Protein AF-A0A2V8FF09-F1 (afdb_monomer)

Mean predicted aligned error: 8.93 Å

Secondary structure (DSSP, 8-state):
-B-TTHHHHHT--EEEE----TT--TTS--EEEEEHHHHHHHSTTS--TT-EE--SS-TTSPPEEEEEEEPP---S-TTSPPPP-EE-BGGGHHHHHS------------SS-HHHHHHHHHHHHHHH-TTS-------HHHHHHHHTHHHHHHHHHHHHHHHHHHHHHHHHHHHHHHHHHHTT-

Sequence (185 aa):
MATDGYIEAMGERIVRGRAFAPGDHLTGPLVALVNEEFVRRYWPHRDPIGGRIRIGGDPSRPWVTVVGVVGNVRHNGVDTIVKEKFYVPHAQWQRATGNTPRSMTLVIRTAGGPGKLAGSVRDRLRRIEPTIPAADVRTMDDVVAAALSGPRFTGALLGVFALLALVLSAVGLYGVLVYTVSRRT

Structure (mmCIF, N/CA/C/O backbone):
data_AF-A0A2V8FF09-F1
#
_entry.id   AF-A0A2V8FF09-F1
#
loop_
_atom_site.group_PDB
_atom_site.id
_atom_site.type_symbol
_atom_site.label_atom_id
_atom_site.label_alt_id
_atom_site.label_comp_id
_atom_site.label_asym_id
_atom_site.label_entity_id
_atom_site.label_seq_id
_atom_site.pdbx_PDB_ins_code
_atom_site.Cartn_x
_atom_site.Cartn_y
_atom_site.Cartn_z
_atom_site.occupancy
_atom_site.B_iso_or_equiv
_atom_site.auth_seq_id
_atom_site.auth_comp_id
_atom_site.auth_asym_id
_atom_site.auth_atom_id
_atom_site.pdbx_PDB_model_num
ATOM 1 N N . MET A 1 1 ? 8.327 -0.361 -3.660 1.00 83.56 1 MET A N 1
ATOM 2 C CA . MET A 1 1 ? 8.816 -1.622 -4.266 1.00 83.56 1 MET A CA 1
ATOM 3 C C . MET A 1 1 ? 7.954 -2.778 -3.800 1.00 83.56 1 MET A C 1
ATOM 5 O O . MET A 1 1 ? 7.379 -2.665 -2.726 1.00 83.56 1 MET A O 1
ATOM 9 N N . ALA A 1 2 ? 7.865 -3.849 -4.581 1.00 86.19 2 ALA A N 1
ATOM 10 C CA . ALA A 1 2 ? 7.096 -5.044 -4.241 1.00 86.19 2 ALA A CA 1
ATOM 11 C C . ALA A 1 2 ? 7.699 -6.283 -4.924 1.00 86.19 2 ALA A C 1
ATOM 13 O O . ALA A 1 2 ? 8.389 -6.158 -5.935 1.00 86.19 2 ALA A O 1
ATOM 14 N N . THR A 1 3 ? 7.479 -7.464 -4.354 1.00 85.94 3 THR A N 1
ATOM 15 C CA . THR A 1 3 ? 7.806 -8.752 -4.984 1.00 85.94 3 THR A CA 1
ATOM 16 C C . THR A 1 3 ? 6.602 -9.298 -5.743 1.00 85.94 3 THR A C 1
ATOM 18 O O . THR A 1 3 ? 5.479 -8.808 -5.580 1.00 85.94 3 THR A O 1
ATOM 21 N N . ASP A 1 4 ? 6.835 -10.340 -6.539 1.00 83.19 4 ASP A N 1
ATOM 22 C CA . ASP A 1 4 ? 5.752 -11.206 -7.000 1.00 83.19 4 ASP A CA 1
ATOM 23 C C . ASP A 1 4 ? 4.960 -11.729 -5.779 1.00 83.19 4 ASP A C 1
ATOM 25 O O . ASP A 1 4 ? 5.534 -11.968 -4.711 1.00 83.19 4 ASP A O 1
ATOM 29 N N . GLY A 1 5 ? 3.634 -11.764 -5.885 1.00 85.38 5 GLY A N 1
ATOM 30 C CA . GLY A 1 5 ? 2.718 -12.107 -4.791 1.00 85.38 5 GLY A CA 1
ATOM 31 C C . GLY A 1 5 ? 2.414 -11.002 -3.765 1.00 85.38 5 GLY A C 1
ATOM 32 O O . GLY A 1 5 ? 1.487 -11.164 -2.977 1.00 85.38 5 GLY A O 1
ATOM 33 N N . TYR A 1 6 ? 3.102 -9.850 -3.762 1.00 88.44 6 TYR A N 1
ATOM 34 C CA . TYR A 1 6 ? 2.811 -8.778 -2.787 1.00 88.44 6 TYR A CA 1
ATOM 35 C C . TYR A 1 6 ? 1.377 -8.235 -2.912 1.00 88.44 6 TYR A C 1
ATOM 37 O O . TYR A 1 6 ? 0.697 -8.036 -1.908 1.00 88.44 6 TYR A O 1
ATOM 45 N N . ILE A 1 7 ? 0.919 -8.011 -4.148 1.00 90.88 7 ILE A N 1
ATOM 46 C CA . ILE A 1 7 ? -0.424 -7.488 -4.450 1.00 90.88 7 ILE A CA 1
ATOM 47 C C . ILE A 1 7 ? -1.491 -8.437 -3.887 1.00 90.88 7 ILE A C 1
ATOM 49 O O . ILE A 1 7 ? -2.389 -8.008 -3.165 1.00 90.88 7 ILE A O 1
ATOM 53 N N . GLU A 1 8 ? -1.325 -9.740 -4.111 1.00 88.31 8 GLU A N 1
ATOM 54 C CA . GLU A 1 8 ? -2.203 -10.779 -3.572 1.00 88.31 8 GLU A CA 1
ATOM 55 C C . GLU A 1 8 ? -2.110 -10.877 -2.042 1.00 88.31 8 GLU A C 1
ATOM 57 O O . GLU A 1 8 ? -3.129 -10.930 -1.350 1.00 88.31 8 GLU A O 1
ATOM 62 N N . ALA A 1 9 ? -0.902 -10.822 -1.475 1.00 88.88 9 ALA A N 1
ATOM 63 C CA . ALA A 1 9 ? -0.696 -10.846 -0.030 1.00 88.88 9 ALA A CA 1
ATOM 64 C C . ALA A 1 9 ? -1.383 -9.657 0.662 1.00 88.88 9 ALA A C 1
ATOM 66 O O . ALA A 1 9 ? -2.003 -9.831 1.710 1.00 88.88 9 ALA A O 1
ATOM 67 N N . MET A 1 10 ? -1.386 -8.477 0.040 1.00 88.88 10 MET A N 1
ATOM 68 C CA . MET A 1 10 ? -2.128 -7.298 0.504 1.00 88.88 10 MET A CA 1
ATOM 69 C C . MET A 1 10 ? -3.637 -7.370 0.228 1.00 88.88 10 MET A C 1
ATOM 71 O O . MET A 1 10 ? -4.405 -6.640 0.849 1.00 88.88 10 MET A O 1
ATOM 75 N N . GLY A 1 11 ? -4.086 -8.290 -0.630 1.00 88.06 11 GLY A N 1
ATOM 76 C CA . GLY A 1 11 ? -5.497 -8.434 -1.009 1.00 88.06 11 GLY A CA 1
ATOM 77 C C . GLY A 1 11 ? -5.936 -7.374 -2.012 1.00 88.06 11 GLY A C 1
ATOM 78 O O . GLY A 1 11 ? -7.125 -7.107 -2.168 1.00 88.06 11 GLY A O 1
ATOM 79 N N . GLU A 1 12 ? -4.964 -6.748 -2.669 1.00 90.88 12 GLU A N 1
ATOM 80 C CA . GLU A 1 12 ? -5.190 -5.855 -3.789 1.00 90.88 12 GLU A CA 1
ATOM 81 C C . GLU A 1 12 ? -5.531 -6.685 -5.032 1.00 90.88 12 GLU A C 1
ATOM 83 O O . GLU A 1 12 ? -5.124 -7.840 -5.172 1.00 90.88 12 GLU A O 1
ATOM 88 N N . ARG A 1 13 ? -6.278 -6.090 -5.964 1.00 92.56 13 ARG A N 1
ATOM 89 C CA . ARG A 1 13 ? -6.630 -6.729 -7.238 1.00 92.56 13 ARG A CA 1
ATOM 90 C C . ARG A 1 13 ? -5.928 -6.048 -8.400 1.00 92.56 13 ARG A C 1
ATOM 92 O O . ARG A 1 13 ? -5.798 -4.823 -8.412 1.00 92.56 13 ARG A O 1
ATOM 99 N N . ILE A 1 14 ? -5.556 -6.830 -9.407 1.00 94.50 14 ILE A N 1
ATOM 100 C CA . ILE A 1 14 ? -5.201 -6.298 -10.723 1.00 94.50 14 ILE A CA 1
ATOM 101 C C . ILE A 1 14 ? -6.502 -5.929 -11.439 1.00 94.50 14 ILE A C 1
ATOM 103 O O . ILE A 1 14 ? -7.390 -6.760 -11.598 1.00 94.50 14 ILE A O 1
ATOM 107 N N . VAL A 1 15 ? -6.623 -4.667 -11.833 1.00 95.00 15 VAL A N 1
ATOM 108 C CA . VAL A 1 15 ? -7.779 -4.122 -12.557 1.00 95.00 15 VAL A CA 1
ATOM 109 C C . VAL A 1 15 ? -7.582 -4.256 -14.065 1.00 95.00 15 VAL A C 1
ATOM 111 O O . VAL A 1 15 ? -8.531 -4.531 -14.793 1.00 95.00 15 VAL A O 1
ATOM 114 N N . ARG A 1 16 ? -6.348 -4.066 -14.547 1.00 94.62 16 ARG A N 1
ATOM 115 C CA . ARG A 1 16 ? -5.998 -4.151 -15.973 1.00 94.62 16 ARG A CA 1
ATOM 116 C C . ARG A 1 16 ? -4.551 -4.605 -16.142 1.00 94.62 16 ARG A C 1
ATOM 118 O O . ARG A 1 16 ? -3.714 -4.304 -15.295 1.00 94.62 16 ARG A O 1
ATOM 125 N N . GLY A 1 17 ? -4.242 -5.261 -17.258 1.00 95.31 17 GLY A N 1
ATOM 126 C CA . GLY A 1 17 ? -2.894 -5.752 -17.554 1.00 95.31 17 GLY A CA 1
ATOM 127 C C . GLY A 1 17 ? -2.541 -6.984 -16.723 1.00 95.31 17 GLY A C 1
ATOM 128 O O . GLY A 1 17 ? -3.384 -7.856 -16.526 1.00 95.31 17 GLY A O 1
ATOM 129 N N . ARG A 1 18 ? -1.296 -7.065 -16.247 1.00 94.38 18 ARG A N 1
ATOM 130 C CA . ARG A 1 18 ? -0.779 -8.218 -15.493 1.00 94.38 18 ARG A CA 1
ATOM 131 C C . ARG A 1 18 ? -0.111 -7.809 -14.182 1.00 94.38 18 ARG A C 1
ATOM 133 O O . ARG A 1 18 ? 0.334 -6.673 -14.042 1.00 94.38 18 ARG A O 1
ATOM 140 N N . ALA A 1 19 ? -0.001 -8.756 -13.252 1.00 92.94 19 ALA A N 1
ATOM 141 C CA . ALA A 1 19 ? 0.886 -8.637 -12.096 1.00 92.94 19 ALA A CA 1
ATOM 142 C C . ALA A 1 19 ? 2.366 -8.754 -12.514 1.00 92.94 19 ALA A C 1
ATOM 144 O O . ALA A 1 19 ? 2.686 -8.990 -13.688 1.00 92.94 19 ALA A O 1
ATOM 145 N N . PHE A 1 20 ? 3.271 -8.595 -11.545 1.00 92.06 20 PHE A N 1
ATOM 146 C CA . PHE A 1 20 ? 4.669 -8.968 -11.750 1.00 92.06 20 PHE A CA 1
ATOM 147 C C . PHE A 1 20 ? 4.768 -10.459 -12.056 1.00 92.06 20 PHE A C 1
ATOM 149 O O . PHE A 1 20 ? 4.018 -11.256 -11.507 1.00 92.06 20 PHE A O 1
ATOM 156 N N . ALA A 1 21 ? 5.668 -10.805 -12.964 1.00 86.94 21 ALA A N 1
ATOM 157 C CA . ALA A 1 21 ? 5.940 -12.174 -13.358 1.00 86.94 21 ALA A CA 1
ATOM 158 C C . ALA A 1 21 ? 7.368 -12.558 -12.944 1.00 86.94 21 ALA A C 1
ATOM 160 O O . ALA A 1 21 ? 8.222 -11.674 -12.818 1.00 86.94 21 ALA A O 1
ATOM 161 N N . PRO A 1 22 ? 7.690 -13.860 -12.842 1.00 80.69 22 PRO A N 1
ATOM 162 C CA . PRO A 1 22 ? 9.047 -14.323 -12.536 1.00 80.69 22 PRO A CA 1
ATOM 163 C C . PRO A 1 22 ? 10.134 -13.777 -13.481 1.00 80.69 22 PRO A C 1
ATOM 165 O O . PRO A 1 22 ? 11.292 -13.647 -13.091 1.00 80.69 22 PRO A O 1
ATOM 168 N N . GLY A 1 23 ? 9.763 -13.427 -14.718 1.00 81.50 23 GLY A N 1
ATOM 169 C CA . GLY A 1 23 ? 10.654 -12.812 -15.707 1.00 81.50 23 GLY A CA 1
ATOM 170 C C . GLY A 1 23 ? 10.948 -11.322 -15.488 1.00 81.50 23 GLY A C 1
ATOM 171 O O . GLY A 1 23 ? 11.845 -10.791 -16.135 1.00 81.50 23 GLY A O 1
ATOM 172 N N . ASP A 1 24 ? 10.260 -10.630 -14.572 1.00 86.56 24 ASP A N 1
ATOM 173 C CA . ASP A 1 24 ? 10.510 -9.215 -14.242 1.00 86.56 24 ASP A CA 1
ATOM 174 C C . ASP A 1 24 ? 11.708 -9.074 -13.273 1.00 86.56 24 ASP A C 1
ATOM 176 O O . ASP A 1 24 ? 11.649 -8.476 -12.195 1.00 86.56 24 ASP A O 1
ATOM 180 N N . HIS A 1 25 ? 12.819 -9.691 -13.666 1.00 85.81 25 HIS A N 1
ATOM 181 C CA . HIS A 1 25 ? 14.068 -9.800 -12.921 1.00 85.81 25 HIS A CA 1
ATOM 182 C C . HIS A 1 25 ? 14.987 -8.579 -13.090 1.00 85.81 25 HIS A C 1
ATOM 184 O O . HIS A 1 25 ? 14.743 -7.692 -13.911 1.00 85.81 25 HIS A O 1
ATOM 190 N N . LEU A 1 26 ? 16.077 -8.539 -12.314 1.00 85.00 26 LEU A N 1
ATOM 191 C CA . LEU A 1 26 ? 17.024 -7.418 -12.265 1.00 85.00 26 LEU A CA 1
ATOM 192 C C . LEU A 1 26 ? 17.527 -6.982 -13.647 1.00 85.00 26 LEU A C 1
ATOM 194 O O . LEU A 1 26 ? 17.680 -5.784 -13.855 1.00 85.00 26 LEU A O 1
ATOM 198 N N . THR A 1 27 ? 17.806 -7.914 -14.563 1.00 86.00 27 THR A N 1
ATOM 199 C CA . THR A 1 27 ? 18.392 -7.650 -15.891 1.00 86.00 27 THR A CA 1
ATOM 200 C C . THR A 1 27 ? 17.359 -7.369 -16.981 1.00 86.00 27 THR A C 1
ATOM 202 O O . THR A 1 27 ? 17.729 -6.837 -18.026 1.00 86.00 27 THR A O 1
ATOM 205 N N . GLY A 1 28 ? 16.084 -7.666 -16.736 1.00 87.75 28 GLY A N 1
ATOM 206 C CA . GLY A 1 28 ? 15.019 -7.544 -17.727 1.00 87.75 28 GLY A CA 1
ATOM 207 C C . GLY A 1 28 ? 14.555 -6.106 -17.981 1.00 87.75 28 GLY A C 1
ATOM 208 O O . GLY A 1 28 ? 15.107 -5.147 -17.422 1.00 87.75 28 GLY A O 1
ATOM 209 N N . PRO A 1 29 ? 13.520 -5.944 -18.826 1.00 90.62 29 PRO A N 1
ATOM 210 C CA . PRO A 1 29 ? 12.861 -4.662 -19.035 1.00 90.62 29 PRO A CA 1
ATOM 211 C C . PRO A 1 29 ? 12.346 -4.086 -17.713 1.00 90.62 29 PRO A C 1
ATOM 213 O O . PRO A 1 29 ? 11.804 -4.809 -16.876 1.00 90.62 29 PRO A O 1
ATOM 216 N N . LEU A 1 30 ? 12.499 -2.773 -17.531 1.00 94.69 30 LEU A N 1
ATOM 217 C CA . LEU A 1 30 ? 11.981 -2.097 -16.346 1.00 94.69 30 LEU A CA 1
ATOM 218 C C . LEU A 1 30 ? 10.465 -1.987 -16.434 1.00 94.69 30 LEU A C 1
ATOM 220 O O . LEU A 1 30 ? 9.935 -1.407 -17.389 1.00 94.69 30 LEU A O 1
ATOM 224 N N . VAL A 1 31 ? 9.786 -2.499 -15.412 1.00 96.00 31 VAL A N 1
ATOM 225 C CA . VAL A 1 31 ? 8.325 -2.525 -15.356 1.00 96.00 31 VAL A CA 1
ATOM 226 C C . VAL A 1 31 ? 7.780 -1.921 -14.066 1.00 96.00 31 VAL A C 1
ATOM 228 O O . VAL A 1 31 ? 8.437 -1.916 -13.024 1.00 96.00 31 VAL A O 1
ATOM 231 N N . ALA A 1 32 ? 6.554 -1.412 -14.140 1.00 96.38 32 ALA A N 1
ATOM 232 C CA . ALA A 1 32 ? 5.813 -0.901 -13.001 1.00 96.38 32 ALA A CA 1
ATOM 233 C C . ALA A 1 32 ? 4.334 -1.294 -13.057 1.00 96.38 32 ALA A C 1
ATOM 235 O O . ALA A 1 32 ? 3.743 -1.441 -14.130 1.00 96.38 32 ALA A O 1
ATOM 236 N N . LEU A 1 33 ? 3.734 -1.395 -11.874 1.00 96.44 33 LEU A N 1
ATOM 237 C CA . LEU A 1 33 ? 2.286 -1.350 -11.687 1.00 96.44 33 LEU A CA 1
ATOM 238 C C . LEU A 1 33 ? 1.915 0.028 -11.156 1.00 96.44 33 LEU A C 1
ATOM 240 O O . LEU A 1 33 ? 2.662 0.600 -10.366 1.00 96.44 33 LEU A O 1
ATOM 244 N N . VAL A 1 34 ? 0.763 0.552 -11.545 1.00 96.31 34 VAL A N 1
ATOM 245 C CA . VAL A 1 34 ? 0.241 1.836 -11.045 1.00 96.31 34 VAL A CA 1
ATOM 246 C C . VAL A 1 34 ? -1.173 1.652 -10.515 1.00 96.31 34 VAL A C 1
ATOM 248 O O . VAL A 1 34 ? -1.843 0.710 -10.919 1.00 96.31 34 VAL A O 1
ATOM 251 N N . ASN A 1 35 ? -1.654 2.501 -9.610 1.00 95.62 35 ASN A N 1
ATOM 252 C CA . ASN A 1 35 ? -3.052 2.409 -9.176 1.00 95.62 35 ASN A CA 1
ATOM 253 C C . ASN A 1 35 ? -4.015 3.165 -10.105 1.00 95.62 35 ASN A C 1
ATOM 255 O O . ASN A 1 35 ? -3.601 4.009 -10.900 1.00 95.62 35 ASN A O 1
ATOM 259 N N . GLU A 1 36 ? -5.313 2.886 -9.980 1.00 94.94 36 GLU A N 1
ATOM 260 C CA . GLU A 1 36 ? -6.373 3.554 -10.754 1.00 94.94 36 GLU A CA 1
ATOM 261 C C . GLU A 1 36 ? -6.298 5.087 -10.650 1.00 94.94 36 GLU A C 1
ATOM 263 O O . GLU A 1 36 ? -6.467 5.780 -11.651 1.00 94.94 36 GLU A O 1
ATOM 268 N N . GLU A 1 37 ? -5.981 5.627 -9.467 1.00 95.06 37 GLU A N 1
ATOM 269 C CA . GLU A 1 37 ? -5.836 7.075 -9.272 1.00 95.06 37 GLU A CA 1
ATOM 270 C C . GLU A 1 37 ? -4.675 7.674 -10.081 1.00 95.06 37 GLU A C 1
ATOM 272 O O . GLU A 1 37 ? -4.816 8.740 -10.682 1.00 95.06 37 GLU A O 1
ATOM 277 N N . PHE A 1 38 ? -3.546 6.966 -10.172 1.00 95.44 38 PHE A N 1
ATOM 278 C CA . PHE A 1 38 ? -2.425 7.375 -11.017 1.00 95.44 38 PHE A CA 1
ATOM 279 C C . PHE A 1 38 ? -2.853 7.462 -12.487 1.00 95.44 38 PHE A C 1
ATOM 281 O O . PHE A 1 38 ? -2.547 8.436 -13.176 1.00 95.44 38 PHE A O 1
ATOM 288 N N . VAL A 1 39 ? -3.595 6.461 -12.969 1.00 96.19 39 VAL A N 1
ATOM 289 C CA . VAL A 1 39 ? -4.104 6.433 -14.348 1.00 96.19 39 VAL A CA 1
ATOM 290 C C . VAL A 1 39 ? -5.079 7.580 -14.583 1.00 96.19 39 VAL A C 1
ATOM 292 O O . VAL A 1 39 ? -4.940 8.302 -15.567 1.00 96.19 39 VAL A O 1
ATOM 295 N N . ARG A 1 40 ? -6.018 7.803 -13.657 1.00 94.62 40 ARG A N 1
ATOM 296 C CA . ARG A 1 40 ? -6.997 8.895 -13.731 1.00 94.62 40 ARG A CA 1
ATOM 297 C C . ARG A 1 40 ? -6.320 10.256 -13.889 1.00 94.62 40 ARG A C 1
ATOM 299 O O . ARG A 1 40 ? -6.796 11.087 -14.658 1.00 94.62 40 ARG A O 1
ATOM 306 N N . ARG A 1 41 ? -5.217 10.479 -13.171 1.00 94.62 41 ARG A N 1
ATOM 307 C CA . ARG A 1 41 ? -4.492 11.752 -13.179 1.00 94.62 41 ARG A CA 1
ATOM 308 C C . ARG A 1 41 ? -3.590 11.939 -14.398 1.00 94.62 41 ARG A C 1
ATOM 310 O O . ARG A 1 41 ? -3.550 13.038 -14.944 1.00 94.62 41 ARG A O 1
ATOM 317 N N . TYR A 1 42 ? -2.847 10.909 -14.798 1.00 94.38 42 TYR A N 1
ATOM 318 C CA . TYR A 1 42 ? -1.769 11.046 -15.789 1.00 94.38 42 TYR A CA 1
ATOM 319 C C . TYR A 1 42 ? -2.098 10.469 -17.174 1.00 94.38 42 TYR A C 1
ATOM 321 O O . TYR A 1 42 ? -1.483 10.870 -18.159 1.00 94.38 42 TYR A O 1
ATOM 329 N N . TRP A 1 43 ? -3.078 9.569 -17.273 1.00 95.19 43 TRP A N 1
ATOM 330 C CA . TRP A 1 43 ? -3.555 8.961 -18.521 1.00 95.19 43 TRP A CA 1
ATOM 331 C C . TRP A 1 43 ? -5.088 9.072 -18.658 1.00 95.19 43 TRP A C 1
ATOM 333 O O . TRP A 1 43 ? -5.768 8.063 -18.867 1.00 95.19 43 TRP A O 1
ATOM 343 N N . PRO A 1 44 ? -5.679 10.281 -18.565 1.00 92.69 44 PRO A N 1
ATOM 344 C CA . PRO A 1 44 ? -7.120 10.423 -18.731 1.00 92.69 44 PRO A CA 1
ATOM 345 C C . PRO A 1 44 ? -7.531 9.939 -20.129 1.00 92.69 44 PRO A C 1
ATOM 347 O O . PRO A 1 44 ? -6.978 10.370 -21.142 1.00 92.69 44 PRO A O 1
ATOM 350 N N . HIS A 1 45 ? -8.500 9.023 -20.174 1.00 89.94 45 HIS A N 1
ATOM 351 C CA . HIS A 1 45 ? -9.082 8.472 -21.406 1.00 89.94 45 HIS A CA 1
ATOM 352 C C . HIS A 1 45 ? -8.093 7.762 -22.350 1.00 89.94 45 HIS A C 1
ATOM 354 O O . HIS A 1 45 ? -8.358 7.642 -23.545 1.00 89.94 45 HIS A O 1
ATOM 360 N N . ARG A 1 46 ? -6.954 7.278 -21.841 1.00 92.62 46 ARG A N 1
ATOM 361 C CA . ARG A 1 4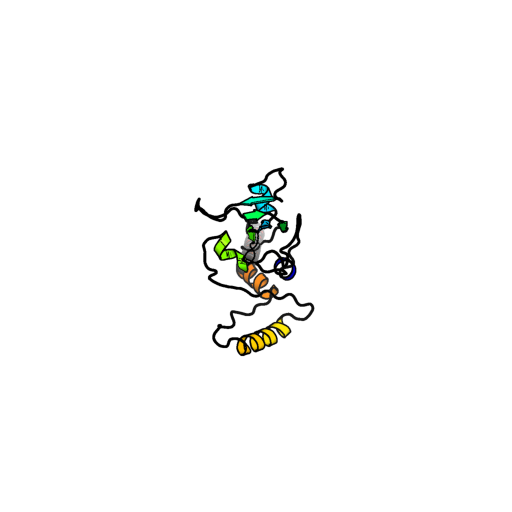6 ? -5.965 6.519 -22.622 1.00 92.62 46 ARG A CA 1
ATOM 362 C C . ARG A 1 46 ? -5.616 5.215 -21.924 1.00 92.62 46 ARG A C 1
ATOM 364 O O . ARG A 1 46 ? -5.682 5.133 -20.702 1.00 92.62 46 ARG A O 1
ATOM 371 N N . ASP A 1 47 ? -5.226 4.204 -22.698 1.00 93.62 47 ASP A N 1
ATOM 372 C CA . ASP A 1 47 ? -4.724 2.958 -22.119 1.00 93.62 47 ASP A CA 1
ATOM 373 C C . ASP A 1 47 ? -3.341 3.206 -21.492 1.00 93.62 47 ASP A C 1
ATOM 375 O O . ASP A 1 47 ? -2.423 3.626 -22.205 1.00 93.62 47 ASP A O 1
ATOM 379 N N . PRO A 1 48 ? -3.170 3.002 -20.172 1.00 95.00 48 PRO A N 1
ATOM 380 C CA . PRO A 1 48 ? -1.869 3.151 -19.535 1.00 95.00 48 PRO A CA 1
ATOM 381 C C . PRO A 1 48 ? -0.935 1.971 -19.832 1.00 95.00 48 PRO A C 1
ATOM 383 O O . PRO A 1 48 ? 0.273 2.104 -19.645 1.00 95.00 48 PRO A O 1
ATOM 386 N N . ILE A 1 49 ? -1.459 0.814 -20.260 1.00 97.19 49 ILE A N 1
ATOM 387 C CA . ILE A 1 49 ? -0.653 -0.390 -20.483 1.00 97.19 49 ILE A CA 1
ATOM 388 C C . ILE A 1 49 ? 0.289 -0.180 -21.673 1.00 97.19 49 ILE A C 1
ATOM 390 O O . ILE A 1 49 ? -0.114 0.286 -22.734 1.00 97.19 49 ILE A O 1
ATOM 394 N N . GLY A 1 50 ? 1.573 -0.493 -21.483 1.00 96.06 50 GLY A N 1
ATOM 395 C CA . GLY A 1 50 ? 2.637 -0.189 -22.447 1.00 96.06 50 GLY A CA 1
ATOM 396 C C . GLY A 1 50 ? 3.096 1.275 -22.423 1.00 96.06 50 GLY A C 1
ATOM 397 O O . GLY A 1 50 ? 4.132 1.608 -23.003 1.00 96.06 50 GLY A O 1
ATOM 398 N N . GLY A 1 51 ? 2.381 2.147 -21.706 1.00 95.81 51 GLY A N 1
ATOM 399 C CA . GLY A 1 51 ? 2.830 3.495 -21.386 1.00 95.81 51 GLY A CA 1
ATOM 400 C C . GLY A 1 51 ? 4.121 3.471 -20.571 1.00 95.81 51 GLY A C 1
ATOM 401 O O . GLY A 1 51 ? 4.459 2.479 -19.925 1.00 95.81 51 GLY A O 1
ATOM 402 N N . ARG A 1 52 ? 4.875 4.571 -20.600 1.00 95.38 52 ARG A N 1
ATOM 403 C CA . ARG A 1 52 ? 6.160 4.672 -19.901 1.00 95.38 52 ARG A CA 1
ATOM 404 C C . ARG A 1 52 ? 6.160 5.846 -18.940 1.00 95.38 52 ARG A C 1
ATOM 406 O O . ARG A 1 52 ? 5.714 6.934 -19.287 1.00 95.38 52 ARG A O 1
ATOM 413 N N . ILE A 1 53 ? 6.711 5.623 -17.755 1.00 94.50 53 ILE A N 1
ATOM 414 C CA . ILE A 1 53 ? 6.924 6.639 -16.724 1.00 94.50 53 ILE A CA 1
ATOM 415 C C . ILE A 1 53 ? 8.413 6.753 -16.408 1.00 94.50 53 ILE A C 1
ATOM 417 O O . ILE A 1 53 ? 9.174 5.800 -16.577 1.00 94.50 53 ILE A O 1
ATOM 421 N N . ARG A 1 54 ? 8.831 7.917 -15.914 1.00 93.62 54 ARG A N 1
ATOM 422 C CA . ARG A 1 54 ? 10.130 8.098 -15.259 1.00 93.62 54 ARG A CA 1
ATOM 423 C C . ARG A 1 54 ? 9.881 8.409 -13.796 1.00 93.62 54 ARG A C 1
ATOM 425 O O . ARG A 1 54 ? 9.034 9.236 -13.468 1.00 93.62 54 ARG A O 1
ATOM 432 N N . ILE A 1 55 ? 10.570 7.690 -12.918 1.00 90.69 55 ILE A N 1
ATOM 433 C CA . ILE A 1 55 ? 10.317 7.772 -11.483 1.00 90.69 55 ILE A CA 1
ATOM 434 C C . ILE A 1 55 ? 11.250 8.815 -10.873 1.00 90.69 55 ILE A C 1
ATOM 436 O O . ILE A 1 55 ? 12.465 8.646 -10.877 1.00 90.69 55 ILE A O 1
ATOM 440 N N . GLY A 1 56 ? 10.664 9.874 -10.312 1.00 86.19 56 GLY A N 1
ATOM 441 C CA . GLY A 1 56 ? 11.341 11.032 -9.717 1.00 86.19 56 GLY A CA 1
ATOM 442 C C . GLY A 1 56 ? 11.890 12.038 -10.737 1.00 86.19 56 GLY A C 1
ATOM 443 O O . GLY A 1 56 ? 11.546 11.982 -11.911 1.00 86.19 56 GLY A O 1
ATOM 444 N N . GLY A 1 57 ? 12.679 13.009 -10.268 1.00 81.94 57 GLY A N 1
ATOM 445 C CA . GLY A 1 57 ? 12.931 14.249 -11.020 1.00 81.94 57 GLY A CA 1
ATOM 446 C C . GLY A 1 57 ? 14.096 14.239 -12.013 1.00 81.94 57 GLY A C 1
ATOM 447 O O . GLY A 1 57 ? 14.161 15.121 -12.858 1.00 81.94 57 GLY A O 1
ATOM 448 N N . ASP A 1 58 ? 15.008 13.270 -11.935 1.00 86.44 58 ASP A N 1
ATOM 449 C CA . ASP A 1 58 ? 16.248 13.276 -12.722 1.00 86.44 58 ASP A CA 1
ATOM 450 C C . ASP A 1 58 ? 16.012 12.845 -14.189 1.00 86.44 58 ASP A C 1
ATOM 452 O O . ASP A 1 58 ? 15.615 11.689 -14.407 1.00 86.44 58 ASP A O 1
ATOM 456 N N . PRO A 1 59 ? 16.268 13.731 -15.186 1.00 87.19 59 PRO A N 1
ATOM 457 C CA . PRO A 1 59 ? 16.213 13.479 -16.635 1.00 87.19 59 PRO A CA 1
ATOM 458 C C . PRO A 1 59 ? 16.894 12.197 -17.114 1.00 87.19 59 PRO A C 1
ATOM 460 O O . PRO A 1 59 ? 16.397 11.564 -18.043 1.00 87.19 59 PRO A O 1
ATOM 463 N N . SER A 1 60 ? 17.994 11.806 -16.473 1.00 88.06 60 SER A N 1
ATOM 464 C CA . SER A 1 60 ? 18.818 10.660 -16.865 1.00 88.06 60 SER A CA 1
ATOM 465 C C . SER A 1 60 ? 18.208 9.304 -16.496 1.00 88.06 60 SER A C 1
ATOM 467 O O . SER A 1 60 ? 18.673 8.264 -16.964 1.00 88.06 60 SER A O 1
ATOM 469 N N . ARG A 1 61 ? 17.148 9.288 -15.674 1.00 89.88 61 ARG A N 1
ATOM 470 C CA . ARG A 1 61 ? 16.523 8.037 -15.232 1.00 89.88 61 ARG A CA 1
ATOM 471 C C . ARG A 1 61 ? 15.885 7.276 -16.388 1.00 89.88 61 ARG A C 1
ATOM 473 O O . ARG A 1 61 ? 15.210 7.892 -17.219 1.00 89.88 61 ARG A O 1
ATOM 480 N N . PRO A 1 62 ? 16.022 5.940 -16.408 1.00 93.19 62 PRO A N 1
ATOM 481 C CA . PRO A 1 62 ? 15.471 5.130 -17.477 1.00 93.19 62 PRO A CA 1
ATOM 482 C C . PRO A 1 62 ? 13.941 5.155 -17.454 1.00 93.19 62 P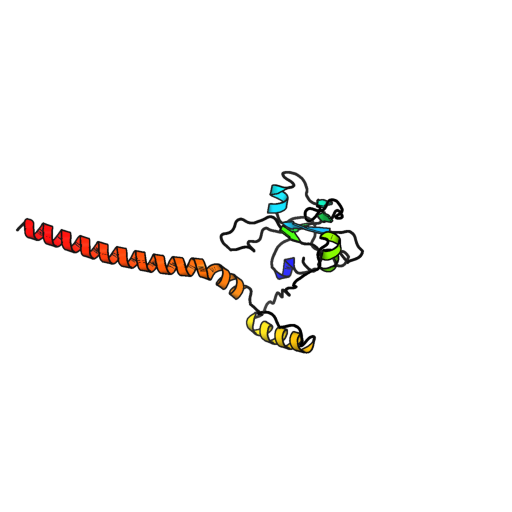RO A C 1
ATOM 484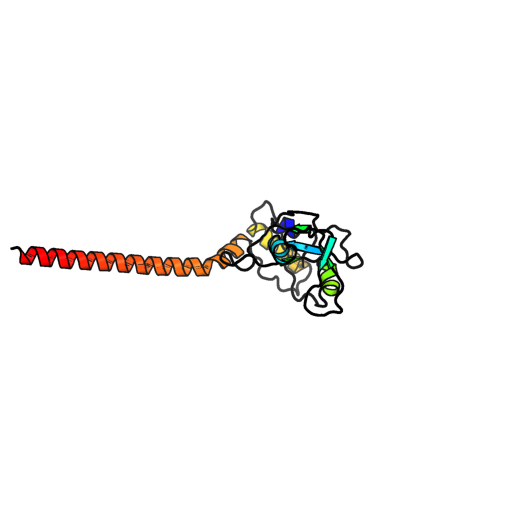 O O . PRO A 1 62 ? 13.303 5.330 -16.413 1.00 93.19 62 PRO A O 1
ATOM 487 N N . TRP A 1 63 ? 13.347 4.947 -18.625 1.00 94.88 63 TRP A N 1
ATOM 488 C CA . TRP A 1 63 ? 11.910 4.745 -18.744 1.00 94.88 63 TRP A CA 1
ATOM 489 C C . TRP A 1 63 ? 11.501 3.393 -18.158 1.00 94.88 63 TRP A C 1
ATOM 491 O O . TRP A 1 63 ? 12.148 2.375 -18.400 1.00 94.88 63 TRP A O 1
ATOM 501 N N . VAL A 1 64 ? 10.391 3.394 -17.427 1.00 95.94 64 VAL A N 1
ATOM 502 C CA . VAL A 1 64 ? 9.783 2.215 -16.810 1.00 95.94 64 VAL A CA 1
ATOM 503 C C . VAL A 1 64 ? 8.420 1.989 -17.449 1.00 95.94 64 VAL A C 1
ATOM 505 O O . VAL A 1 64 ? 7.611 2.913 -17.522 1.00 95.94 64 VAL A O 1
ATOM 508 N N . THR A 1 65 ? 8.167 0.776 -17.929 1.00 96.75 65 THR A N 1
ATOM 509 C CA . THR A 1 65 ? 6.938 0.438 -18.658 1.00 96.75 65 THR A CA 1
ATOM 510 C C . THR A 1 65 ? 5.832 0.042 -17.693 1.00 96.75 65 THR A C 1
ATOM 512 O O . THR A 1 65 ? 6.023 -0.810 -16.830 1.00 96.75 65 THR A O 1
ATOM 515 N N . VAL A 1 66 ? 4.651 0.626 -17.846 1.00 97.38 66 VAL A N 1
ATOM 516 C CA . VAL A 1 66 ? 3.469 0.253 -17.073 1.00 97.38 66 VAL A CA 1
ATOM 517 C C . VAL A 1 66 ? 2.884 -1.031 -17.660 1.00 97.38 66 VAL A C 1
ATOM 519 O O . VAL A 1 66 ? 2.444 -1.054 -18.808 1.00 97.38 66 VAL A O 1
ATOM 522 N N . VAL A 1 67 ? 2.886 -2.111 -16.878 1.00 96.88 67 VAL A N 1
ATOM 523 C CA . VAL A 1 67 ? 2.410 -3.443 -17.314 1.00 96.88 67 VAL A CA 1
ATOM 524 C C . VAL A 1 67 ? 1.089 -3.854 -16.672 1.00 96.88 67 VAL A C 1
ATOM 526 O O . VAL A 1 67 ? 0.458 -4.816 -17.112 1.00 96.88 67 VAL A O 1
ATOM 529 N N . GLY A 1 68 ? 0.642 -3.114 -15.659 1.00 96.12 68 GLY A N 1
ATOM 530 C CA . GLY A 1 68 ? -0.610 -3.391 -14.977 1.00 96.12 68 GLY A CA 1
ATOM 531 C C . GLY A 1 68 ? -1.109 -2.227 -14.134 1.00 96.12 68 GLY A C 1
ATOM 532 O O . GLY A 1 68 ? -0.354 -1.336 -13.736 1.00 96.12 68 GLY A O 1
ATOM 533 N N . VAL A 1 69 ? -2.411 -2.262 -13.872 1.00 96.88 69 VAL A N 1
ATOM 534 C CA . VAL A 1 69 ? -3.121 -1.320 -13.015 1.00 96.88 69 VAL A CA 1
ATOM 535 C C . VAL A 1 69 ? -3.675 -2.083 -11.821 1.00 96.88 69 VAL A C 1
ATOM 537 O O . VAL A 1 69 ? -4.378 -3.075 -12.005 1.00 96.88 69 VAL A O 1
ATOM 540 N N . VAL A 1 70 ? -3.367 -1.631 -10.610 1.00 96.19 70 VAL A N 1
ATOM 541 C CA . VAL A 1 70 ? -3.894 -2.184 -9.356 1.00 96.19 70 VAL A CA 1
ATOM 542 C C . VAL A 1 70 ? -5.054 -1.342 -8.836 1.00 96.19 70 VAL A C 1
ATOM 544 O O . VAL A 1 70 ? -5.137 -0.139 -9.096 1.00 96.19 70 VAL A O 1
ATOM 547 N N . GLY A 1 71 ? -5.949 -1.975 -8.083 1.00 93.38 71 GLY A N 1
ATOM 548 C CA . GLY A 1 71 ? -7.056 -1.289 -7.429 1.00 93.38 71 GLY A CA 1
ATOM 549 C C . GLY A 1 71 ? -6.577 -0.232 -6.434 1.00 93.38 71 GLY A C 1
ATOM 550 O O . GLY A 1 71 ? -5.523 -0.356 -5.809 1.00 93.38 71 GLY A O 1
ATOM 551 N N . ASN A 1 72 ? -7.364 0.824 -6.266 1.00 90.88 72 ASN A N 1
ATOM 552 C CA . ASN A 1 72 ? -7.072 1.864 -5.288 1.00 90.88 72 ASN A CA 1
ATOM 553 C C . ASN A 1 72 ? -7.113 1.345 -3.838 1.00 90.88 72 ASN A C 1
ATOM 555 O O . ASN A 1 72 ? -8.099 0.756 -3.403 1.00 90.88 72 ASN A O 1
ATOM 559 N N . VAL A 1 73 ? -6.069 1.654 -3.057 1.00 85.12 73 VAL A N 1
ATOM 560 C CA . VAL A 1 73 ? -5.986 1.325 -1.623 1.00 85.12 73 VAL A CA 1
ATOM 561 C C . VAL A 1 73 ? -5.592 2.518 -0.751 1.00 85.12 73 VAL A C 1
ATOM 563 O O . VAL A 1 73 ? -4.634 3.252 -1.033 1.00 85.12 73 VAL A O 1
ATOM 566 N N . ARG A 1 74 ? -6.297 2.672 0.376 1.00 81.38 74 ARG A N 1
ATOM 567 C CA . ARG A 1 74 ? -6.062 3.722 1.381 1.00 81.38 74 ARG A CA 1
ATOM 568 C C . ARG A 1 74 ? -4.922 3.339 2.324 1.00 81.38 74 ARG A C 1
ATOM 570 O O . ARG A 1 74 ? -5.136 2.826 3.412 1.00 81.38 74 ARG A O 1
ATOM 577 N N . HIS A 1 75 ? -3.693 3.593 1.891 1.00 72.81 75 HIS A N 1
ATOM 578 C CA . HIS A 1 75 ? -2.487 3.243 2.661 1.00 72.81 75 HIS A CA 1
ATOM 579 C C . HIS A 1 75 ? -1.977 4.372 3.560 1.00 72.81 75 HIS A C 1
ATOM 581 O O . HIS A 1 75 ? -1.257 4.107 4.510 1.00 72.81 75 HIS A O 1
ATOM 587 N N . ASN A 1 76 ? -2.357 5.624 3.283 1.00 69.56 76 ASN A N 1
ATOM 588 C CA . ASN A 1 76 ? -1.902 6.791 4.051 1.00 69.56 76 ASN A CA 1
ATOM 589 C C . ASN A 1 76 ? -2.872 7.189 5.177 1.00 69.56 76 ASN A C 1
ATOM 591 O O . ASN A 1 76 ? -2.695 8.235 5.791 1.00 69.56 76 ASN A O 1
ATOM 595 N N . GLY A 1 77 ? -3.902 6.380 5.431 1.00 67.00 77 GLY A N 1
ATOM 596 C CA . GLY A 1 77 ? -4.933 6.650 6.429 1.00 67.00 77 GLY A CA 1
ATOM 597 C C . GLY A 1 77 ? -6.336 6.455 5.869 1.00 67.00 77 GLY A C 1
ATOM 598 O O . GLY A 1 77 ? -6.589 6.692 4.685 1.00 67.00 77 GLY A O 1
ATOM 599 N N . VAL A 1 78 ? -7.255 6.033 6.738 1.00 67.88 78 VAL A N 1
ATOM 600 C CA . VAL A 1 78 ? -8.635 5.697 6.358 1.00 67.88 78 VAL A CA 1
ATOM 601 C C . VAL A 1 78 ? -9.399 6.921 5.864 1.00 67.88 78 VAL A C 1
ATOM 603 O O . VAL A 1 78 ? -10.220 6.771 4.972 1.00 67.88 78 VAL A O 1
ATOM 606 N N . ASP A 1 79 ? -9.081 8.121 6.350 1.00 69.88 79 ASP A N 1
ATOM 607 C CA . ASP A 1 79 ? -9.742 9.378 5.960 1.00 69.88 79 ASP A CA 1
ATOM 608 C C . ASP A 1 79 ? -8.949 10.198 4.922 1.00 69.88 79 ASP A C 1
ATOM 610 O O . ASP A 1 79 ? -9.263 11.340 4.604 1.00 69.88 79 ASP A O 1
ATOM 614 N N . THR A 1 80 ? -7.875 9.627 4.370 1.00 74.56 80 THR A N 1
ATOM 615 C CA .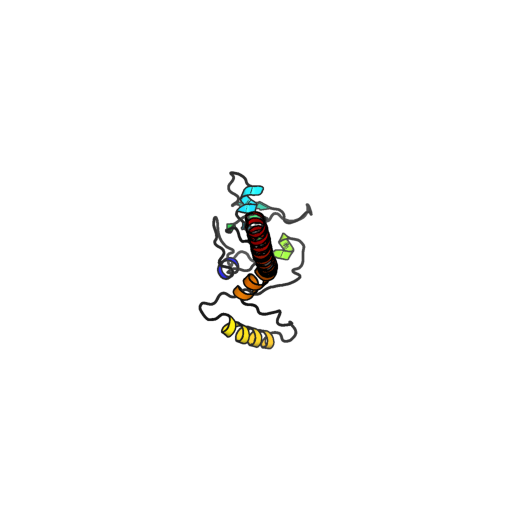 THR A 1 80 ? -7.057 10.337 3.379 1.00 74.56 80 THR A CA 1
ATOM 616 C C . THR A 1 80 ? -7.548 10.089 1.961 1.00 74.56 80 THR A C 1
ATOM 618 O O . THR A 1 80 ? -8.021 9.000 1.621 1.00 74.56 80 THR A O 1
ATOM 621 N N . ILE A 1 81 ? -7.393 11.106 1.110 1.00 81.62 81 ILE A N 1
ATOM 622 C CA . ILE A 1 81 ? -7.592 10.971 -0.334 1.00 81.62 81 ILE A CA 1
ATOM 623 C C . ILE A 1 81 ? -6.653 9.873 -0.838 1.00 81.62 81 ILE A C 1
ATOM 625 O O . ILE A 1 81 ? -5.469 9.830 -0.480 1.00 81.62 81 ILE A O 1
ATOM 629 N N . VAL A 1 82 ? -7.185 8.976 -1.670 1.00 84.88 82 VAL A N 1
ATOM 630 C CA . VAL A 1 82 ? -6.367 7.979 -2.357 1.00 84.88 82 VAL A CA 1
ATOM 631 C C . VAL A 1 82 ? -5.339 8.730 -3.196 1.00 84.88 82 VAL A C 1
ATOM 633 O O . VAL A 1 82 ? -5.708 9.531 -4.044 1.00 84.88 82 VAL A O 1
ATOM 636 N N . LYS A 1 83 ? -4.052 8.502 -2.932 1.00 87.94 83 LYS A N 1
ATOM 637 C CA . LYS A 1 83 ? -2.961 9.115 -3.697 1.00 87.94 83 LYS A CA 1
ATOM 638 C C . LYS A 1 83 ? -2.547 8.235 -4.866 1.00 87.94 83 LYS A C 1
ATOM 640 O O . LYS A 1 83 ? -2.796 7.026 -4.865 1.00 87.94 83 LYS A O 1
ATOM 645 N N . GLU A 1 84 ? -1.862 8.837 -5.827 1.00 91.75 84 GLU A N 1
ATOM 646 C CA . GLU A 1 84 ? -1.230 8.109 -6.916 1.00 91.75 84 GLU A CA 1
ATOM 647 C C . GLU A 1 84 ? -0.097 7.246 -6.361 1.00 91.75 84 GLU A C 1
ATOM 649 O O . GLU A 1 84 ? 0.699 7.673 -5.519 1.00 91.75 84 GLU A O 1
ATOM 654 N N 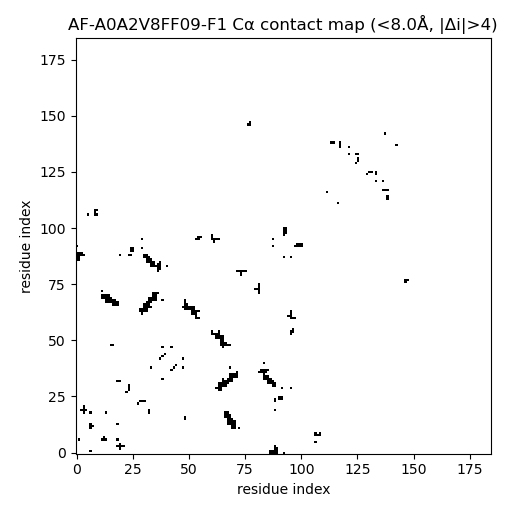. LYS A 1 85 ? -0.020 6.008 -6.834 1.00 91.38 85 LYS A N 1
ATOM 655 C CA . LYS A 1 85 ? 0.992 5.047 -6.422 1.00 91.38 85 LYS A CA 1
ATOM 656 C C . LYS A 1 85 ? 1.520 4.282 -7.607 1.00 91.38 85 LYS A C 1
ATOM 658 O O . LYS A 1 85 ? 0.800 3.989 -8.558 1.00 91.38 85 LYS A O 1
ATOM 663 N N . PHE A 1 86 ? 2.777 3.895 -7.469 1.00 93.12 86 PHE A N 1
ATOM 664 C CA . PHE A 1 86 ? 3.432 2.960 -8.354 1.00 93.12 86 PHE A CA 1
ATOM 665 C C . PHE A 1 86 ? 4.152 1.891 -7.532 1.00 93.12 86 PHE A C 1
ATOM 667 O O . PHE A 1 86 ? 4.647 2.134 -6.428 1.00 93.12 86 PHE A O 1
ATOM 674 N N . TYR A 1 87 ? 4.245 0.706 -8.109 1.00 93.44 87 TYR A N 1
ATOM 675 C CA . TYR A 1 87 ? 4.990 -0.425 -7.596 1.00 93.44 87 TYR A CA 1
ATOM 676 C C . TYR A 1 87 ? 6.007 -0.819 -8.659 1.00 93.44 87 TYR A C 1
ATOM 678 O O . TYR A 1 87 ? 5.702 -0.833 -9.845 1.00 93.44 87 TYR A O 1
ATOM 686 N N . VAL A 1 88 ? 7.216 -1.148 -8.224 1.00 93.50 88 VAL A N 1
ATOM 687 C CA . VAL A 1 88 ? 8.307 -1.642 -9.072 1.00 93.50 88 VAL A CA 1
ATOM 688 C C . VAL A 1 88 ? 8.835 -2.916 -8.420 1.00 93.50 88 VAL A C 1
ATOM 690 O O . VAL A 1 88 ? 8.887 -2.941 -7.175 1.00 93.50 88 VAL A O 1
ATOM 693 N N . PRO A 1 89 ? 9.237 -3.936 -9.202 1.00 92.62 89 PRO A N 1
ATOM 694 C CA . PRO A 1 89 ? 9.873 -5.128 -8.667 1.00 92.62 89 PRO A CA 1
ATOM 695 C C . PRO A 1 89 ? 11.032 -4.761 -7.742 1.00 92.62 89 PRO A C 1
ATOM 697 O O . PRO A 1 89 ? 11.854 -3.906 -8.076 1.00 92.62 89 PRO A O 1
ATOM 700 N N . HIS A 1 90 ? 11.117 -5.407 -6.577 1.00 88.38 90 HIS A N 1
ATOM 701 C CA . HIS A 1 90 ? 12.184 -5.158 -5.601 1.00 88.38 90 HIS A CA 1
ATOM 702 C C . HIS A 1 90 ? 13.577 -5.201 -6.245 1.00 88.38 90 HIS A C 1
ATOM 704 O O . HIS A 1 90 ? 14.367 -4.274 -6.079 1.00 88.38 90 HIS A O 1
ATOM 710 N N . ALA A 1 91 ? 13.831 -6.225 -7.064 1.00 88.00 91 ALA A N 1
ATOM 711 C CA . ALA A 1 91 ? 15.090 -6.397 -7.781 1.00 88.00 91 ALA A CA 1
ATOM 712 C C . ALA A 1 91 ? 15.418 -5.227 -8.728 1.00 88.00 91 ALA A C 1
ATOM 714 O O . ALA A 1 91 ? 16.583 -4.946 -8.967 1.00 88.00 91 ALA A O 1
ATOM 715 N N . GLN A 1 92 ? 14.418 -4.516 -9.251 1.00 91.44 92 GLN A N 1
ATOM 716 C CA . GLN A 1 92 ? 14.608 -3.424 -10.209 1.00 91.44 92 GLN A CA 1
ATOM 717 C C . GLN A 1 92 ? 14.623 -2.033 -9.555 1.00 91.44 92 GLN A C 1
ATOM 719 O O . GLN A 1 92 ? 14.889 -1.045 -10.239 1.00 91.44 92 GLN A O 1
ATOM 724 N N . TRP A 1 93 ? 14.360 -1.921 -8.246 1.00 90.81 93 TRP A N 1
ATOM 725 C CA . TRP A 1 93 ? 14.141 -0.637 -7.567 1.00 90.81 93 TRP A CA 1
ATOM 726 C C . TRP A 1 93 ? 15.285 0.364 -7.764 1.00 90.81 93 TRP A C 1
ATOM 728 O O . TRP A 1 93 ? 15.041 1.515 -8.131 1.00 90.81 93 TRP 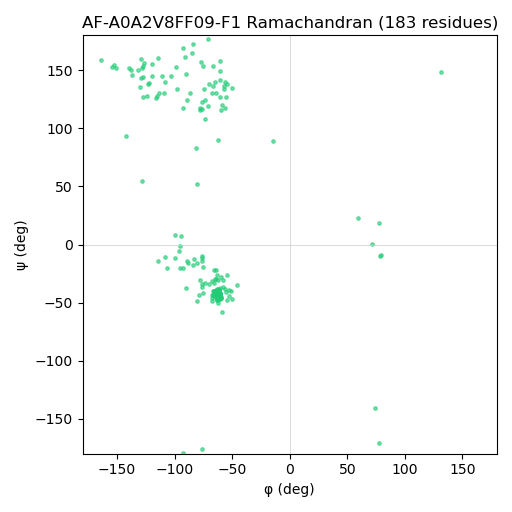A O 1
ATOM 738 N N . GLN A 1 94 ? 16.531 -0.071 -7.570 1.00 90.06 94 GLN A N 1
ATOM 739 C CA . GLN A 1 94 ? 17.696 0.801 -7.716 1.00 90.06 94 GLN A CA 1
ATOM 740 C C . GLN A 1 94 ? 17.876 1.268 -9.165 1.00 90.06 94 GLN A C 1
ATOM 742 O O . GLN A 1 94 ? 18.105 2.451 -9.394 1.00 90.06 94 GLN A O 1
ATOM 747 N N . ARG A 1 95 ? 17.699 0.379 -10.153 1.00 91.50 95 ARG A N 1
ATOM 748 C CA . ARG A 1 95 ? 17.784 0.742 -11.580 1.00 91.50 95 ARG A CA 1
ATOM 749 C C . ARG A 1 95 ? 16.666 1.699 -11.998 1.00 91.50 95 ARG A C 1
ATOM 751 O O . ARG A 1 95 ? 16.913 2.625 -12.760 1.00 91.50 95 ARG A O 1
ATOM 758 N N . ALA A 1 96 ? 15.449 1.485 -11.504 1.00 89.44 96 ALA A N 1
ATOM 759 C CA . ALA A 1 96 ? 14.283 2.283 -11.870 1.00 89.44 96 ALA A CA 1
ATOM 760 C C . ALA A 1 96 ? 14.260 3.664 -11.193 1.00 89.44 96 ALA A C 1
ATOM 762 O O . ALA A 1 96 ? 13.773 4.629 -11.778 1.00 89.44 96 ALA A O 1
ATOM 763 N N . THR A 1 97 ? 14.754 3.766 -9.954 1.00 88.75 97 THR A N 1
ATOM 764 C CA . THR A 1 97 ? 14.608 4.977 -9.125 1.00 88.75 97 THR A CA 1
ATOM 765 C C . THR A 1 97 ? 15.919 5.696 -8.820 1.00 88.75 97 THR A C 1
ATOM 767 O O . THR A 1 97 ? 15.881 6.831 -8.351 1.00 88.75 97 THR A O 1
ATOM 770 N N . GLY A 1 98 ? 17.069 5.056 -9.046 1.00 87.56 98 GLY A N 1
ATOM 771 C CA . GLY A 1 98 ? 18.389 5.547 -8.636 1.00 87.56 98 GLY A CA 1
ATOM 772 C C . GLY A 1 98 ? 18.648 5.491 -7.126 1.00 87.56 98 GLY A C 1
ATOM 773 O O . GLY A 1 98 ? 19.718 5.891 -6.682 1.00 87.56 98 GLY A O 1
ATOM 774 N N . ASN A 1 99 ? 17.694 5.003 -6.327 1.00 85.94 99 ASN A N 1
ATOM 775 C CA . ASN A 1 99 ? 17.783 4.983 -4.869 1.00 85.94 99 ASN A CA 1
ATOM 776 C C . ASN A 1 99 ? 18.003 3.562 -4.342 1.00 85.94 99 ASN A C 1
ATOM 778 O O . ASN A 1 99 ? 17.345 2.620 -4.783 1.00 85.94 99 ASN A O 1
ATOM 782 N N . THR A 1 100 ? 18.851 3.417 -3.325 1.00 83.50 100 THR A N 1
ATOM 783 C CA . THR A 1 100 ? 18.983 2.160 -2.575 1.00 83.50 100 THR A CA 1
ATOM 784 C C . THR A 1 100 ? 17.776 1.970 -1.646 1.00 83.50 100 THR A C 1
ATOM 786 O O . THR A 1 100 ? 17.388 2.925 -0.960 1.00 83.50 100 THR A O 1
ATOM 789 N N . PRO A 1 101 ? 17.158 0.773 -1.596 1.00 80.25 101 PRO A N 1
ATOM 790 C CA . PRO A 1 101 ? 16.125 0.467 -0.611 1.00 80.25 101 PRO A CA 1
ATOM 791 C C . PRO A 1 101 ? 16.641 0.701 0.814 1.00 80.25 101 PRO A C 1
ATOM 793 O O . PRO A 1 101 ? 17.692 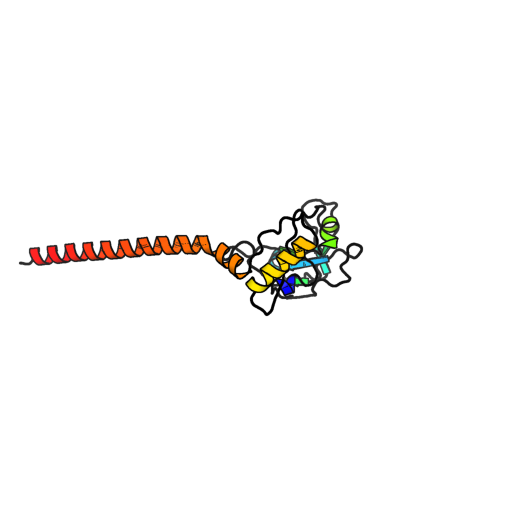0.186 1.180 1.00 80.25 101 PRO A O 1
ATOM 796 N N . ARG A 1 102 ? 15.915 1.485 1.619 1.00 76.81 102 ARG A N 1
ATOM 797 C CA . ARG A 1 102 ? 16.304 1.792 3.012 1.00 76.81 102 ARG A CA 1
ATOM 798 C C . ARG A 1 102 ? 15.643 0.886 4.048 1.00 76.81 102 ARG A C 1
ATOM 800 O O . ARG A 1 102 ? 16.117 0.797 5.172 1.00 76.81 102 ARG A O 1
ATOM 807 N N . SER A 1 103 ? 14.541 0.243 3.683 1.00 75.56 103 SER A N 1
ATOM 808 C CA . SER A 1 103 ? 13.813 -0.688 4.537 1.00 75.56 103 SER A CA 1
ATOM 809 C C . SER A 1 103 ? 13.042 -1.680 3.677 1.00 75.56 103 SER A C 1
ATOM 811 O O . SER A 1 103 ? 12.664 -1.370 2.547 1.00 75.56 103 SER A O 1
ATOM 813 N N . MET A 1 104 ? 12.805 -2.874 4.213 1.00 76.50 104 MET A N 1
ATOM 814 C CA . MET A 1 104 ? 11.949 -3.891 3.613 1.00 76.50 104 MET A CA 1
ATOM 815 C C . MET A 1 104 ? 10.918 -4.335 4.641 1.00 76.50 104 MET A C 1
ATOM 817 O O . MET A 1 104 ? 11.213 -4.438 5.830 1.00 76.50 104 MET A O 1
ATOM 821 N N . THR A 1 105 ? 9.711 -4.620 4.173 1.00 82.81 105 THR A N 1
ATOM 822 C CA . THR A 1 105 ? 8.642 -5.175 4.999 1.00 82.81 105 THR A CA 1
ATOM 823 C C . THR A 1 105 ? 8.175 -6.461 4.351 1.00 82.81 105 THR A C 1
ATOM 825 O O . THR A 1 105 ? 7.876 -6.483 3.157 1.00 82.81 105 THR A O 1
ATOM 828 N N . LEU A 1 106 ? 8.134 -7.532 5.138 1.00 83.44 106 LEU A N 1
ATOM 829 C CA . LEU A 1 106 ? 7.605 -8.815 4.707 1.00 83.44 106 LEU A CA 1
ATOM 830 C C . LEU A 1 106 ? 6.106 -8.852 5.000 1.00 83.44 106 LEU A C 1
ATOM 832 O O . LEU A 1 106 ? 5.690 -8.658 6.140 1.00 83.44 106 LEU A O 1
ATOM 836 N N . VAL A 1 107 ? 5.306 -9.112 3.969 1.00 87.75 107 VAL A N 1
ATOM 837 C CA . VAL A 1 107 ? 3.857 -9.280 4.091 1.00 87.75 107 VAL A CA 1
ATOM 838 C C . VAL A 1 107 ? 3.528 -10.744 3.856 1.00 87.75 107 VAL A C 1
ATOM 840 O O . VAL A 1 107 ? 3.976 -11.331 2.874 1.00 87.75 107 VAL A O 1
ATOM 843 N N . ILE A 1 108 ? 2.749 -11.329 4.763 1.00 86.81 108 ILE A N 1
ATOM 844 C CA . ILE A 1 108 ? 2.335 -12.729 4.697 1.00 86.81 108 ILE A CA 1
ATOM 845 C C . ILE A 1 108 ? 0.816 -12.777 4.820 1.00 86.81 108 ILE A C 1
ATOM 847 O O . ILE A 1 108 ? 0.248 -12.254 5.779 1.00 86.81 108 ILE A O 1
ATOM 851 N N . ARG A 1 109 ? 0.168 -13.445 3.866 1.00 87.00 109 ARG A N 1
ATOM 852 C CA . ARG A 1 109 ? -1.249 -13.804 3.938 1.00 87.00 109 ARG A CA 1
ATOM 853 C C . ARG A 1 109 ? -1.369 -15.244 4.423 1.00 87.00 109 ARG A C 1
ATOM 855 O O . ARG A 1 109 ? -0.663 -16.122 3.942 1.00 87.00 109 ARG A O 1
ATOM 862 N N . THR A 1 110 ? -2.261 -15.482 5.377 1.00 85.75 110 THR A N 1
ATOM 863 C CA . THR A 1 110 ? -2.530 -16.811 5.941 1.00 85.75 110 THR A CA 1
ATOM 864 C C . THR A 1 110 ? -4.029 -17.025 6.095 1.00 85.75 110 THR A C 1
ATOM 866 O O . THR A 1 110 ? -4.759 -16.074 6.360 1.00 85.75 110 THR A O 1
ATOM 869 N N . ALA A 1 111 ? -4.483 -18.266 5.910 1.00 80.56 111 ALA A N 1
ATOM 870 C CA . ALA A 1 111 ? -5.872 -18.660 6.145 1.00 80.56 111 ALA A CA 1
ATOM 871 C C . ALA A 1 111 ? -6.172 -18.916 7.638 1.00 80.56 111 ALA A C 1
ATOM 873 O O . ALA A 1 111 ? -7.332 -18.976 8.032 1.00 80.56 111 ALA A O 1
ATOM 874 N N . GLY A 1 112 ? -5.134 -19.087 8.470 1.00 78.69 112 GLY A N 1
ATOM 875 C CA . GLY A 1 112 ? -5.261 -19.309 9.913 1.00 78.69 112 GLY A CA 1
ATOM 876 C C . GLY A 1 112 ? -5.184 -18.024 10.746 1.00 78.69 112 GLY A C 1
ATOM 877 O O . GLY A 1 112 ? -4.993 -16.931 10.225 1.00 78.69 112 GLY A O 1
ATOM 878 N N . GLY A 1 113 ? -5.277 -18.164 12.074 1.00 75.50 113 GLY A N 1
ATOM 879 C CA . GLY A 1 113 ? -5.148 -17.045 13.015 1.00 75.50 113 GLY A CA 1
ATOM 880 C C . GLY A 1 113 ? -3.783 -16.334 12.903 1.00 75.50 113 GLY A C 1
ATOM 881 O O . GLY A 1 113 ? -2.769 -16.955 13.243 1.00 75.50 113 GLY A O 1
ATOM 882 N N . PRO A 1 114 ? -3.721 -15.045 12.504 1.00 72.12 114 PRO A N 1
ATOM 883 C CA . PRO A 1 114 ? -2.464 -14.335 12.231 1.00 72.12 114 PRO A CA 1
ATOM 884 C C . PRO A 1 114 ? -1.508 -14.294 13.430 1.00 72.12 114 PRO A C 1
ATOM 886 O O . PRO A 1 114 ? -0.297 -14.459 13.275 1.00 72.12 114 PRO A O 1
ATOM 889 N N . GLY A 1 115 ? -2.056 -14.157 14.644 1.00 70.19 115 GLY A N 1
ATOM 890 C CA . GLY A 1 115 ? -1.278 -14.122 15.886 1.00 70.19 115 GLY A CA 1
ATOM 891 C C . GLY A 1 115 ? -0.524 -15.422 16.190 1.00 70.19 115 GLY A C 1
ATOM 892 O O . GLY A 1 115 ? 0.564 -15.377 16.758 1.00 70.19 115 GLY A O 1
ATOM 893 N N . LYS A 1 116 ? -1.038 -16.582 15.750 1.00 71.94 116 LYS A N 1
ATOM 894 C CA . LYS A 1 116 ? -0.343 -17.873 15.914 1.00 71.94 116 LYS A CA 1
ATOM 895 C C . LYS A 1 116 ? 0.845 -18.002 14.957 1.00 71.94 116 LYS A C 1
ATOM 897 O O . LYS A 1 116 ? 1.861 -18.593 15.311 1.00 71.94 116 LYS A O 1
ATOM 902 N N . LEU A 1 117 ? 0.737 -17.414 13.763 1.00 77.69 117 LEU A N 1
ATOM 903 C CA . LEU A 1 117 ? 1.807 -17.428 12.767 1.00 77.69 117 LEU A CA 1
ATOM 904 C C . LEU A 1 117 ? 2.923 -16.434 13.119 1.00 77.69 117 LEU A C 1
ATOM 906 O O . LEU A 1 117 ? 4.098 -16.750 12.933 1.00 77.69 117 LEU A O 1
ATOM 910 N N . ALA A 1 118 ? 2.572 -15.277 13.686 1.00 76.06 118 ALA A N 1
ATOM 911 C CA . ALA A 1 118 ? 3.511 -14.216 14.052 1.00 76.06 118 ALA A CA 1
ATOM 912 C C . ALA A 1 118 ? 4.681 -14.709 14.925 1.00 76.06 118 ALA A C 1
ATOM 914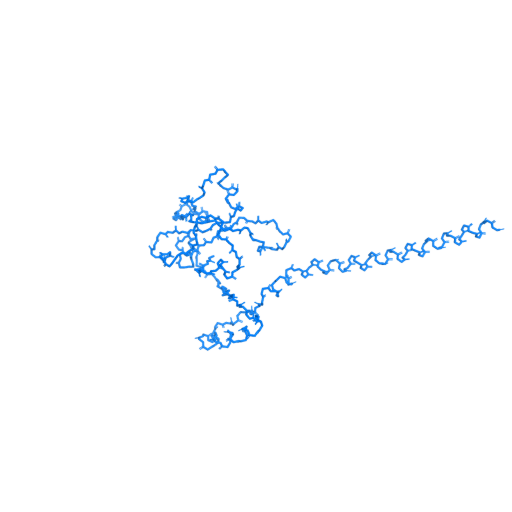 O O . ALA A 1 118 ? 5.836 -14.386 14.638 1.00 76.06 118 ALA A O 1
ATOM 915 N N . GLY A 1 119 ? 4.399 -15.533 15.943 1.00 75.88 119 GLY A N 1
ATOM 916 C CA . GLY A 1 119 ? 5.430 -16.137 16.796 1.00 75.88 119 GLY A CA 1
ATOM 917 C C . GLY A 1 119 ? 6.372 -17.053 16.011 1.00 75.88 119 GLY A C 1
ATOM 918 O O . GLY A 1 119 ? 7.585 -16.864 16.027 1.00 75.88 119 GLY A O 1
ATOM 919 N N . SER A 1 120 ? 5.810 -17.974 15.222 1.00 79.00 120 SER A N 1
ATOM 920 C CA . SER A 1 120 ? 6.596 -18.924 14.421 1.00 79.00 120 SER A CA 1
ATOM 921 C C . SER A 1 120 ? 7.492 -18.248 13.371 1.00 79.00 120 SER A C 1
ATOM 923 O O . SER A 1 120 ? 8.639 -18.654 13.173 1.00 79.00 120 SER A O 1
ATOM 925 N N . VAL A 1 121 ? 7.001 -17.178 12.733 1.00 80.38 121 VAL A N 1
ATOM 926 C CA . VAL A 1 121 ? 7.751 -16.392 11.744 1.00 80.38 121 VAL A CA 1
ATOM 927 C C . VAL A 1 121 ? 8.897 -15.653 12.422 1.00 80.38 121 VAL A C 1
ATOM 929 O O . VAL A 1 121 ? 10.022 -15.686 11.926 1.00 80.38 121 VAL A O 1
ATOM 932 N N . ARG A 1 122 ? 8.642 -15.046 13.588 1.00 77.75 122 ARG A N 1
ATOM 933 C CA . ARG A 1 122 ? 9.671 -14.372 14.388 1.00 77.75 122 ARG A CA 1
ATOM 934 C C . ARG A 1 122 ? 10.787 -15.337 14.791 1.00 77.75 122 ARG A C 1
ATOM 936 O O . ARG A 1 122 ? 11.959 -15.013 14.610 1.00 77.75 122 ARG A O 1
ATOM 943 N N . ASP A 1 123 ? 10.437 -16.527 15.266 1.00 79.69 123 ASP A N 1
ATOM 944 C CA . ASP A 1 123 ? 11.414 -17.541 15.678 1.00 79.69 123 ASP A CA 1
ATOM 945 C C . ASP A 1 123 ? 12.215 -18.097 14.500 1.00 79.69 123 ASP A C 1
ATOM 947 O O . ASP A 1 123 ? 13.373 -18.496 14.649 1.00 79.69 123 ASP A O 1
ATOM 951 N N . ARG A 1 124 ? 11.617 -18.165 13.306 1.00 81.75 124 ARG A N 1
ATOM 952 C CA . ARG A 1 124 ? 12.335 -18.589 12.101 1.00 81.75 124 ARG A CA 1
ATOM 953 C C . ARG A 1 124 ? 13.267 -17.496 11.582 1.00 81.75 124 ARG A C 1
ATOM 955 O O . ARG A 1 124 ? 14.403 -17.813 11.248 1.00 81.75 124 ARG A O 1
ATOM 962 N N . LEU A 1 125 ? 12.826 -16.237 11.574 1.00 78.81 125 LEU A N 1
ATOM 963 C CA . LEU A 1 125 ? 13.654 -15.091 11.182 1.00 78.81 125 LEU A CA 1
ATOM 964 C C . LEU A 1 125 ? 14.872 -14.945 12.093 1.00 78.81 125 LEU A C 1
ATOM 966 O O . LEU A 1 125 ? 15.986 -14.862 11.590 1.00 78.81 125 LEU A O 1
ATOM 970 N N . ARG A 1 126 ? 14.679 -15.031 13.416 1.00 78.69 126 ARG A N 1
ATOM 971 C CA . ARG A 1 126 ? 15.780 -14.989 14.395 1.00 78.69 126 ARG A CA 1
ATOM 972 C C . ARG A 1 126 ? 16.824 -16.086 14.189 1.00 78.69 126 ARG A C 1
ATOM 974 O O . ARG A 1 126 ? 17.983 -15.878 14.517 1.00 78.69 126 ARG A O 1
ATOM 981 N N . ARG A 1 127 ? 16.416 -17.252 13.678 1.00 81.94 127 ARG A N 1
ATOM 982 C CA . ARG A 1 127 ? 17.330 -18.365 13.374 1.00 81.94 127 ARG A CA 1
ATOM 983 C C . ARG A 1 127 ? 18.113 -18.169 12.081 1.00 81.94 127 ARG A C 1
ATOM 985 O O . ARG A 1 127 ? 19.208 -18.703 11.978 1.00 81.94 127 ARG A O 1
ATOM 992 N N . ILE A 1 128 ? 17.540 -17.472 11.103 1.00 81.56 128 ILE A N 1
ATOM 993 C CA . ILE A 1 128 ? 18.203 -17.202 9.822 1.00 81.56 128 ILE A CA 1
ATOM 994 C C . ILE A 1 128 ? 19.175 -16.037 9.975 1.00 81.56 128 ILE A C 1
ATOM 996 O O . ILE A 1 128 ? 20.318 -16.156 9.558 1.00 81.56 128 ILE A O 1
ATOM 1000 N N . GLU A 1 129 ? 18.726 -14.938 10.581 1.00 75.38 129 GLU A N 1
ATOM 1001 C CA . GLU A 1 129 ? 19.541 -13.741 10.742 1.00 75.38 129 GLU A CA 1
ATOM 1002 C C . GLU A 1 129 ? 19.277 -13.090 12.111 1.00 75.38 129 GLU A C 1
ATOM 1004 O O . GLU A 1 129 ? 18.339 -12.299 12.262 1.00 75.38 129 GLU A O 1
ATOM 1009 N N . PRO A 1 130 ? 20.082 -13.427 13.136 1.00 71.44 130 PRO A N 1
ATOM 1010 C CA . PRO A 1 130 ? 19.907 -12.923 14.498 1.00 71.44 130 PRO A CA 1
ATOM 1011 C C . PRO A 1 130 ? 20.127 -11.412 14.623 1.00 71.44 130 PRO A C 1
ATOM 1013 O O . PRO A 1 130 ? 19.663 -10.808 15.591 1.00 71.44 130 PRO A O 1
ATOM 1016 N N . THR A 1 131 ? 20.857 -10.808 13.678 1.00 69.62 131 THR A N 1
ATOM 1017 C CA . THR A 1 131 ? 21.253 -9.394 13.735 1.00 69.62 131 THR A CA 1
ATOM 1018 C C . THR A 1 131 ? 20.184 -8.441 13.212 1.00 69.62 131 THR A C 1
ATOM 1020 O O . THR A 1 131 ? 20.220 -7.254 13.537 1.00 69.62 131 THR A O 1
ATOM 1023 N N . ILE A 1 132 ? 19.201 -8.937 12.451 1.00 65.88 132 ILE A N 1
ATOM 1024 C CA . ILE A 1 132 ? 18.055 -8.133 12.029 1.00 65.88 132 ILE A CA 1
ATOM 1025 C C . ILE A 1 132 ? 17.126 -7.992 13.240 1.00 65.88 132 ILE A C 1
ATOM 1027 O O . ILE A 1 132 ? 16.573 -8.997 13.703 1.00 65.88 132 ILE A O 1
ATOM 1031 N N . PRO A 1 133 ? 16.892 -6.769 13.757 1.00 62.22 133 PRO A N 1
ATOM 1032 C CA . PRO A 1 133 ? 15.846 -6.559 14.741 1.00 62.22 133 PRO A CA 1
ATOM 1033 C C . PRO A 1 133 ? 14.557 -7.059 14.100 1.00 62.22 133 PRO A C 1
ATOM 1035 O O . PRO A 1 133 ? 14.166 -6.550 13.050 1.00 62.22 133 PRO A O 1
ATOM 1038 N N . ALA A 1 134 ? 13.935 -8.091 14.676 1.00 58.00 134 ALA A N 1
ATOM 1039 C CA . ALA A 1 134 ? 12.647 -8.578 14.204 1.00 58.00 134 ALA A CA 1
ATOM 1040 C C . ALA A 1 134 ? 11.640 -7.439 14.387 1.00 58.00 134 ALA A C 1
ATOM 1042 O O . ALA A 1 134 ? 11.071 -7.270 15.466 1.00 58.00 134 ALA A O 1
ATOM 1043 N N . ALA A 1 135 ? 11.522 -6.610 13.351 1.00 55.78 135 ALA A N 1
ATOM 1044 C CA . ALA A 1 135 ? 10.711 -5.417 13.346 1.00 55.78 135 ALA A CA 1
ATOM 1045 C C . ALA A 1 135 ? 9.275 -5.813 13.682 1.00 55.78 135 ALA A C 1
ATOM 1047 O O . ALA A 1 135 ? 8.784 -6.840 13.213 1.00 55.78 135 ALA A O 1
ATOM 1048 N N . ASP A 1 136 ? 8.678 -5.007 14.552 1.00 67.81 136 ASP A N 1
ATOM 1049 C CA . ASP A 1 136 ? 7.303 -5.022 15.039 1.00 67.81 136 ASP A CA 1
ATOM 1050 C C . ASP A 1 136 ? 6.349 -5.899 14.195 1.00 67.81 136 ASP A C 1
ATOM 1052 O O . ASP A 1 136 ? 5.767 -5.458 13.202 1.00 67.81 136 ASP A O 1
ATOM 1056 N N . VAL A 1 137 ? 6.246 -7.190 14.549 1.00 74.00 137 VAL A N 1
ATOM 1057 C CA . VAL A 1 137 ? 5.366 -8.135 13.843 1.00 74.00 137 VAL A CA 1
ATOM 1058 C C . VAL A 1 137 ? 3.940 -7.810 14.249 1.00 74.00 137 VAL A C 1
ATOM 1060 O O . VAL A 1 137 ? 3.541 -8.095 15.377 1.00 74.00 137 VAL A O 1
ATOM 1063 N N . ARG A 1 138 ? 3.187 -7.225 13.322 1.00 79.62 138 ARG A N 1
ATOM 1064 C CA . ARG A 1 138 ? 1.815 -6.769 13.544 1.00 79.62 138 ARG A CA 1
ATOM 1065 C C . ARG A 1 138 ? 0.860 -7.473 12.603 1.00 79.62 138 ARG A C 1
ATOM 1067 O O . ARG A 1 138 ? 1.200 -7.751 11.453 1.00 79.62 138 ARG A O 1
ATOM 1074 N N . THR A 1 139 ? -0.344 -7.746 13.089 1.00 86.00 139 THR A N 1
ATOM 1075 C CA . THR A 1 139 ? -1.425 -8.214 12.223 1.00 86.00 139 THR A CA 1
ATOM 1076 C C . THR A 1 139 ? -1.996 -7.036 11.433 1.00 86.00 139 THR A C 1
ATOM 1078 O O . THR A 1 139 ? -1.865 -5.881 11.842 1.00 86.00 139 THR A O 1
ATOM 1081 N N . MET A 1 140 ? -2.639 -7.303 10.292 1.00 82.75 140 MET A N 1
ATOM 1082 C CA . MET A 1 140 ? -3.294 -6.227 9.538 1.00 82.75 140 MET A CA 1
ATOM 1083 C C . MET A 1 140 ? -4.426 -5.579 10.355 1.00 82.75 140 MET A C 1
ATOM 1085 O O . MET A 1 140 ? -4.634 -4.372 10.251 1.00 82.75 140 MET A O 1
ATOM 1089 N N . ASP A 1 141 ? -5.079 -6.340 11.239 1.00 81.75 141 ASP A N 1
ATOM 1090 C CA . ASP A 1 141 ? -6.078 -5.820 12.177 1.00 81.75 141 ASP A CA 1
ATOM 1091 C C . ASP A 1 141 ? -5.462 -4.810 13.156 1.00 81.75 141 ASP A C 1
ATOM 1093 O O . ASP A 1 141 ? -6.025 -3.735 13.357 1.00 81.75 141 ASP A O 1
ATOM 1097 N N . ASP A 1 142 ? -4.266 -5.086 13.692 1.00 81.56 142 ASP A N 1
ATOM 1098 C CA . ASP A 1 142 ? -3.543 -4.151 14.570 1.00 81.56 142 ASP A CA 1
ATOM 1099 C C . ASP A 1 142 ? -3.112 -2.876 13.835 1.00 81.56 142 ASP A C 1
ATOM 1101 O O . ASP A 1 142 ? -3.040 -1.793 14.426 1.00 81.56 142 ASP A O 1
ATOM 1105 N N . VAL A 1 143 ? -2.785 -2.993 12.545 1.00 82.12 143 VAL A N 1
ATOM 1106 C CA . VAL A 1 143 ? -2.436 -1.849 11.690 1.00 82.12 143 VAL A CA 1
ATOM 1107 C C . VAL A 1 143 ? -3.668 -0.970 11.467 1.00 82.12 143 VAL A C 1
ATOM 1109 O O . VAL A 1 143 ? -3.596 0.248 11.650 1.00 82.12 143 VAL A O 1
ATOM 1112 N N . VAL A 1 144 ? -4.818 -1.572 11.151 1.00 81.06 144 VAL A N 1
ATOM 1113 C CA . VAL A 1 144 ? -6.093 -0.856 10.981 1.00 81.06 144 VAL A CA 1
ATOM 1114 C C . VAL A 1 144 ? -6.562 -0.237 12.300 1.00 81.06 144 VAL A C 1
ATOM 1116 O O . VAL A 1 144 ? -6.959 0.929 12.329 1.00 81.06 144 VAL A O 1
ATOM 1119 N N . ALA A 1 145 ? -6.479 -0.974 13.409 1.00 80.06 145 ALA A N 1
ATOM 1120 C CA . ALA A 1 145 ? -6.867 -0.488 14.729 1.00 80.06 145 ALA A CA 1
ATOM 1121 C C . ALA A 1 145 ? -6.036 0.730 15.154 1.00 80.06 145 ALA A C 1
ATOM 1123 O O . ALA A 1 145 ? -6.598 1.713 15.643 1.00 80.06 145 ALA A O 1
ATOM 1124 N N . ALA A 1 146 ? -4.723 0.703 14.908 1.00 78.44 146 ALA A N 1
ATOM 1125 C CA . ALA A 1 146 ? -3.849 1.835 15.189 1.00 78.44 146 ALA A CA 1
ATOM 1126 C C . ALA A 1 146 ? -4.168 3.049 14.306 1.00 78.44 146 ALA A C 1
ATOM 1128 O O . ALA A 1 146 ? -4.221 4.166 14.819 1.00 78.44 146 ALA A O 1
ATOM 1129 N N . ALA A 1 147 ? -4.466 2.846 13.019 1.00 71.94 147 ALA A N 1
ATOM 1130 C CA . ALA A 1 147 ? -4.873 3.930 12.122 1.00 71.94 147 ALA A CA 1
ATOM 1131 C C . ALA A 1 147 ? -6.194 4.608 12.547 1.00 71.94 147 ALA A C 1
ATOM 1133 O O . ALA A 1 147 ? -6.408 5.781 12.251 1.00 71.94 147 ALA A O 1
ATOM 1134 N N . LEU A 1 148 ? -7.066 3.890 13.264 1.00 76.62 148 LEU A N 1
ATOM 1135 C CA . LEU A 1 148 ? -8.355 4.386 13.763 1.00 76.62 148 LEU A CA 1
ATOM 1136 C C . LEU A 1 148 ? -8.310 4.912 15.207 1.00 76.62 148 LEU A C 1
ATOM 1138 O O . LEU A 1 148 ? -9.332 5.374 15.718 1.00 76.62 148 LEU A O 1
ATOM 1142 N N . SER A 1 149 ? -7.160 4.847 15.879 1.00 71.88 149 SER A N 1
ATOM 1143 C CA . SER A 1 149 ? -7.030 5.220 17.296 1.00 71.88 149 SER A CA 1
ATOM 1144 C C . SER A 1 149 ? -7.332 6.702 17.561 1.00 71.88 149 SER A C 1
ATOM 1146 O O . SER A 1 149 ? -8.113 7.011 18.460 1.00 71.88 149 SER A O 1
ATOM 1148 N N . GLY A 1 150 ? -6.796 7.610 16.737 1.00 74.50 150 GLY A N 1
ATOM 1149 C CA . GLY A 1 150 ? -7.045 9.054 16.831 1.00 74.50 150 GLY A CA 1
ATOM 1150 C C . GLY A 1 150 ? -8.530 9.424 16.693 1.00 74.50 150 GLY A C 1
ATOM 1151 O O . GLY A 1 150 ? -9.095 9.978 17.635 1.00 74.50 150 GLY A O 1
ATOM 1152 N N . PRO A 1 151 ? -9.203 9.064 15.580 1.00 74.75 151 PRO A N 1
ATOM 1153 C CA . PRO A 1 151 ? -10.628 9.346 15.391 1.00 74.75 151 PRO A CA 1
ATOM 1154 C C . PRO A 1 151 ? -11.525 8.787 16.504 1.00 74.75 151 PRO A C 1
ATOM 1156 O O . PRO A 1 151 ? -12.465 9.454 16.933 1.00 74.75 151 PRO A O 1
ATOM 1159 N N . ARG A 1 152 ? -11.225 7.583 17.012 1.00 78.62 152 ARG A N 1
ATOM 1160 C CA . ARG A 1 152 ? -11.971 6.976 18.127 1.00 78.62 152 ARG A CA 1
ATOM 1161 C C . ARG A 1 152 ? -11.823 7.767 19.422 1.00 78.62 152 ARG A C 1
ATOM 1163 O O . ARG A 1 152 ? -12.815 7.967 20.116 1.00 78.62 152 ARG A O 1
ATOM 1170 N N . PHE A 1 153 ? -10.616 8.237 19.728 1.00 82.00 153 PHE A N 1
ATOM 1171 C CA . PHE A 1 153 ? -10.366 9.063 20.907 1.00 82.00 153 PHE A CA 1
ATOM 1172 C C . PHE A 1 153 ? -11.130 10.392 20.838 1.00 82.00 153 PHE A C 1
ATOM 1174 O O . PHE A 1 153 ? -11.840 10.747 21.778 1.00 82.00 153 PHE A O 1
ATOM 1181 N N . THR A 1 154 ? -11.065 11.088 19.698 1.00 84.12 154 THR A N 1
ATOM 1182 C CA . THR A 1 154 ? -11.822 12.331 19.483 1.00 84.12 154 THR A CA 1
ATOM 1183 C C . THR A 1 154 ? -13.330 12.098 19.571 1.00 84.12 1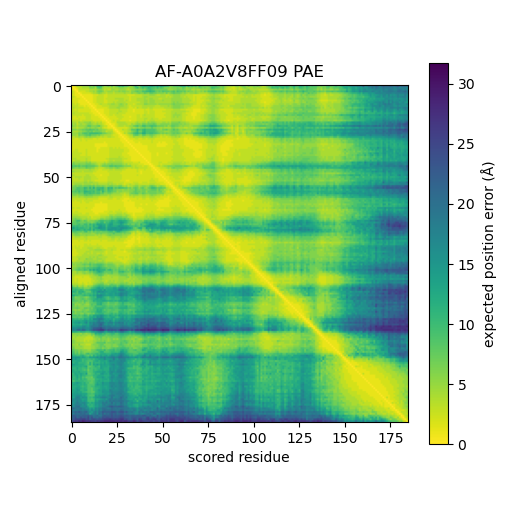54 THR A C 1
ATOM 1185 O O . THR A 1 154 ? -14.028 12.871 20.224 1.00 84.12 154 THR A O 1
ATOM 1188 N N . GLY A 1 155 ? -13.836 11.016 18.970 1.00 88.12 155 GLY A N 1
ATOM 1189 C CA . GLY A 1 155 ? -15.250 10.646 19.045 1.00 88.12 155 GLY A CA 1
ATOM 1190 C C . GLY A 1 155 ? -15.722 10.380 20.476 1.00 88.12 155 GLY A C 1
ATOM 1191 O O . GLY A 1 155 ? -16.786 10.856 20.864 1.00 88.12 155 GLY A O 1
ATOM 1192 N N . ALA A 1 156 ? -14.915 9.691 21.288 1.00 89.81 156 ALA A N 1
ATOM 1193 C CA . ALA A 1 156 ? -15.220 9.461 22.699 1.00 89.81 156 ALA A CA 1
ATOM 1194 C C . ALA A 1 156 ? -15.271 10.775 23.497 1.00 89.81 156 ALA A C 1
ATOM 1196 O O . ALA A 1 156 ? -16.207 10.990 24.265 1.00 89.81 156 ALA A O 1
ATOM 1197 N N . LEU A 1 157 ? -14.313 11.681 23.274 1.00 93.81 157 LEU A N 1
ATOM 1198 C CA . LEU A 1 157 ? -14.273 12.982 23.946 1.00 93.81 157 LEU A CA 1
ATOM 1199 C C . LEU A 1 157 ? -15.488 13.853 23.584 1.00 93.81 157 LEU A C 1
ATOM 1201 O O . LEU A 1 157 ? -16.124 14.427 24.467 1.00 93.81 157 LEU A O 1
ATOM 1205 N N . LEU A 1 158 ? -15.851 13.901 22.298 1.00 95.69 158 LEU A N 1
ATOM 1206 C CA . LEU A 1 158 ? -17.067 14.573 21.834 1.00 95.69 158 LEU A CA 1
ATOM 1207 C C . LEU A 1 158 ? -18.329 13.942 22.430 1.00 95.69 158 LEU A C 1
ATOM 1209 O O . LEU A 1 158 ? -19.240 14.669 22.814 1.00 95.69 158 LEU A O 1
ATOM 1213 N N . GLY A 1 159 ? -18.370 12.613 22.561 1.00 95.56 159 GLY A N 1
ATOM 1214 C CA . GLY A 1 159 ? -19.464 11.902 23.223 1.00 95.56 159 GLY A CA 1
ATOM 1215 C C . GLY A 1 159 ? -19.631 12.310 24.689 1.00 95.56 159 GLY A C 1
ATOM 1216 O O . GLY A 1 159 ? -20.748 12.583 25.125 1.00 95.56 159 GLY A O 1
ATOM 1217 N N . VAL A 1 160 ? -18.527 12.430 25.434 1.00 97.06 160 VAL A N 1
ATOM 1218 C CA . VAL A 1 160 ? -18.545 12.917 26.824 1.00 97.06 160 VAL A CA 1
ATOM 1219 C C . VAL A 1 160 ? -19.032 14.366 26.894 1.00 97.06 160 VAL A C 1
ATOM 1221 O O . VAL A 1 160 ? -19.900 14.676 27.708 1.00 97.06 160 VAL A O 1
ATOM 1224 N N . PHE A 1 161 ? -18.541 15.254 26.025 1.00 97.56 161 PHE A N 1
ATOM 1225 C CA . PHE A 1 161 ? -19.012 16.643 25.995 1.00 97.56 161 PHE A CA 1
ATOM 1226 C C . PHE A 1 161 ? -20.491 16.763 25.626 1.00 97.56 161 PHE A C 1
ATOM 1228 O O . PHE A 1 161 ? -21.210 17.535 26.257 1.00 97.56 161 PHE A O 1
ATOM 1235 N N . ALA A 1 162 ? -20.964 15.982 24.654 1.00 97.12 162 ALA A N 1
ATOM 1236 C CA . ALA A 1 162 ? -22.372 15.949 24.276 1.00 97.12 162 ALA A CA 1
ATOM 1237 C C . ALA A 1 162 ? -23.257 15.482 25.442 1.00 97.12 162 ALA A C 1
ATOM 1239 O O . ALA A 1 162 ? -24.297 16.084 25.700 1.00 97.12 162 ALA A O 1
ATOM 1240 N N . LEU A 1 163 ? -22.819 14.464 26.192 1.00 98.06 163 LEU A N 1
ATOM 1241 C CA . LEU A 1 163 ? -23.518 13.989 27.387 1.00 98.06 163 LEU A CA 1
ATOM 1242 C C . LEU A 1 163 ? -23.596 15.079 28.468 1.00 98.06 163 LEU A C 1
ATOM 1244 O O . LEU A 1 163 ? -24.665 15.321 29.024 1.00 98.06 163 LEU A O 1
ATOM 1248 N N . LEU A 1 164 ? -22.486 15.770 28.743 1.00 97.81 164 LEU A N 1
ATOM 1249 C CA . LEU A 1 164 ? -22.450 16.864 29.719 1.00 97.81 164 LEU A CA 1
ATOM 1250 C C . LEU A 1 164 ? -23.357 18.027 29.305 1.00 97.81 164 LEU A C 1
ATOM 1252 O O . LEU A 1 164 ? -24.119 18.535 30.127 1.00 97.81 164 LEU A O 1
ATOM 1256 N N . ALA A 1 165 ? -23.317 18.419 28.029 1.00 97.44 165 ALA A N 1
ATOM 1257 C CA . ALA A 1 165 ? -24.183 19.458 27.485 1.00 97.44 165 ALA A CA 1
ATOM 1258 C C . ALA A 1 165 ? -25.670 19.080 27.595 1.00 97.44 165 ALA A C 1
ATOM 1260 O O . ALA A 1 165 ? -26.494 19.930 27.938 1.00 97.44 165 ALA A O 1
ATOM 1261 N N . LEU A 1 166 ? -26.011 17.806 27.362 1.00 97.56 166 LEU A N 1
ATOM 1262 C CA . LEU A 1 166 ? -27.371 17.285 27.510 1.00 97.56 166 LEU A CA 1
ATOM 1263 C C . LEU A 1 166 ? -27.857 17.382 28.963 1.00 97.56 166 LEU A C 1
ATOM 1265 O O . LEU A 1 166 ? -28.951 17.889 29.209 1.00 97.56 166 LEU A O 1
ATOM 1269 N N . VAL A 1 167 ? -27.035 16.951 29.925 1.00 97.94 167 VAL A N 1
ATOM 1270 C CA . VAL A 1 167 ? -27.359 17.028 31.360 1.00 97.94 167 VAL A CA 1
ATOM 1271 C C . VAL A 1 167 ? -27.541 18.481 31.795 1.00 97.94 167 VAL A C 1
ATOM 1273 O O . VAL A 1 167 ? -28.540 18.811 32.432 1.00 97.94 167 VAL A O 1
ATOM 1276 N N . LEU A 1 168 ? -26.622 19.368 31.409 1.00 97.06 168 LEU A N 1
ATOM 1277 C CA . LEU A 1 168 ? -26.691 20.782 31.772 1.00 97.06 168 LEU A CA 1
ATOM 1278 C C . LEU A 1 168 ? -27.932 21.464 31.173 1.00 97.06 168 LEU A C 1
ATOM 1280 O O . LEU A 1 168 ? -28.595 22.251 31.848 1.00 97.06 168 LEU A O 1
ATOM 1284 N N . SER A 1 169 ? -28.290 21.107 29.936 1.00 96.38 169 SER A N 1
ATOM 1285 C CA . SER A 1 169 ? -29.507 21.592 29.274 1.00 96.38 169 SER A CA 1
ATOM 1286 C C . SER A 1 169 ? -30.775 21.112 29.983 1.00 96.38 169 SER A C 1
ATOM 1288 O O . SER A 1 169 ? -31.697 21.901 30.185 1.00 96.38 169 SER A O 1
ATOM 1290 N N . ALA A 1 170 ? -30.820 19.846 30.411 1.00 96.62 170 ALA A N 1
ATOM 1291 C CA . ALA A 1 170 ? -31.946 19.299 31.167 1.00 96.62 170 ALA A CA 1
ATOM 1292 C C . ALA A 1 170 ? -32.123 20.003 32.524 1.00 96.62 170 ALA A C 1
ATOM 1294 O O . ALA A 1 170 ? -33.241 20.367 32.891 1.00 96.62 170 ALA A O 1
ATOM 1295 N N . VAL A 1 171 ? -31.022 20.262 33.240 1.00 96.38 171 VAL A N 1
ATOM 1296 C CA . VAL A 1 171 ? -31.038 21.018 34.504 1.00 96.38 171 VAL A CA 1
ATOM 1297 C C . VAL A 1 171 ? -31.515 22.457 34.281 1.00 96.38 171 VAL A C 1
ATOM 1299 O O . VAL A 1 171 ? -32.361 22.946 35.030 1.00 96.38 171 VAL A O 1
ATOM 1302 N N . GLY A 1 172 ? -31.032 23.126 33.229 1.00 93.31 172 GLY A N 1
ATOM 1303 C CA . GLY A 1 172 ? -31.467 24.478 32.871 1.00 93.31 172 GLY A CA 1
ATOM 1304 C C . GLY A 1 172 ? -32.963 24.554 32.550 1.00 93.31 172 GLY A C 1
ATOM 1305 O O . GLY A 1 172 ? -33.662 25.423 33.072 1.00 93.31 172 GLY A O 1
ATOM 1306 N N . LEU A 1 173 ? -33.478 23.606 31.759 1.00 94.81 173 LEU A N 1
ATOM 1307 C CA . LEU A 1 173 ? -34.909 23.495 31.456 1.00 94.81 173 LEU A CA 1
ATOM 1308 C C . LEU A 1 173 ? -35.748 23.277 32.717 1.00 94.81 173 LEU A C 1
ATOM 1310 O O . LEU A 1 173 ? -36.767 23.945 32.892 1.00 94.81 173 LEU A O 1
ATOM 1314 N N . TYR A 1 174 ? -35.310 22.392 33.614 1.00 93.69 174 TYR A N 1
ATOM 1315 C CA . TYR A 1 174 ? -35.990 22.159 34.886 1.00 93.69 174 TYR A CA 1
ATOM 1316 C C . TYR A 1 174 ? -36.046 23.431 35.747 1.00 93.69 174 TYR A C 1
ATOM 1318 O O . TYR A 1 174 ? -37.108 23.781 36.260 1.00 93.69 174 TYR A O 1
ATOM 1326 N N . GLY A 1 175 ? -34.941 24.179 35.843 1.00 91.38 175 GLY A N 1
ATOM 1327 C CA . GLY A 1 175 ? -34.897 25.451 36.573 1.00 91.38 175 GLY A CA 1
ATOM 1328 C C . GLY A 1 175 ? -35.870 26.502 36.022 1.00 91.38 175 GLY A C 1
ATOM 1329 O O . GLY A 1 175 ? -36.581 27.152 36.791 1.00 91.38 175 GLY A O 1
ATOM 1330 N N . VAL A 1 176 ? -35.959 26.635 34.694 1.00 91.50 176 VAL A N 1
ATOM 1331 C CA . VAL A 1 176 ? -36.898 27.564 34.035 1.00 91.50 176 VAL A CA 1
ATOM 1332 C C . VAL A 1 176 ? -38.354 27.138 34.246 1.00 91.50 176 VAL A C 1
ATOM 1334 O O . VAL A 1 176 ? -39.210 27.990 34.504 1.00 91.50 176 VAL A O 1
ATOM 1337 N N . LEU A 1 177 ? -38.648 25.836 34.178 1.00 91.75 177 LEU A N 1
ATOM 1338 C CA . LEU A 1 177 ? -39.986 25.294 34.433 1.00 91.75 177 LEU A CA 1
ATOM 1339 C C . LEU A 1 177 ? -40.443 25.570 35.870 1.00 91.75 177 LEU A C 1
ATOM 1341 O O . LEU A 1 177 ? -41.548 26.065 36.074 1.00 91.75 177 LEU A O 1
ATOM 1345 N N . VAL A 1 178 ? -39.583 25.331 36.863 1.00 89.25 178 VAL A N 1
ATOM 1346 C CA . VAL A 1 178 ? -39.905 25.632 38.267 1.00 89.25 178 VAL A CA 1
ATOM 1347 C C . VAL A 1 178 ? -40.151 27.132 38.457 1.00 89.25 178 VAL A C 1
ATOM 1349 O O . VAL A 1 178 ? -41.163 27.513 39.037 1.00 89.25 178 VAL A O 1
ATOM 1352 N N . TYR A 1 179 ? -39.292 27.997 37.906 1.00 83.69 179 TYR A N 1
ATOM 1353 C CA . TYR A 1 179 ? -39.459 29.451 38.011 1.00 83.69 179 TYR A CA 1
ATOM 1354 C C . TYR A 1 179 ? -40.769 29.958 37.390 1.00 83.69 179 TYR A C 1
ATOM 1356 O O . TYR A 1 179 ? -41.438 30.826 37.951 1.00 83.69 179 TYR A O 1
ATOM 1364 N N . THR A 1 180 ? -41.148 29.423 36.227 1.00 85.62 180 THR A N 1
ATOM 1365 C CA . THR A 1 180 ? -42.382 29.820 35.532 1.00 85.62 180 THR A CA 1
ATOM 1366 C C . THR A 1 180 ? -43.643 29.343 36.245 1.00 85.62 180 THR A C 1
ATOM 1368 O O . THR A 1 180 ? -44.631 30.077 36.251 1.00 85.62 180 THR A O 1
ATOM 1371 N N . VAL A 1 181 ? -43.612 28.171 36.885 1.00 84.19 181 VAL A N 1
ATOM 1372 C CA . VAL A 1 181 ? -44.714 27.686 37.729 1.00 84.19 181 VAL A CA 1
ATOM 1373 C C . VAL A 1 181 ? -44.858 28.551 38.981 1.00 84.19 181 VAL A C 1
ATOM 1375 O O . VAL A 1 181 ? -45.953 29.046 39.233 1.00 84.19 181 VAL A O 1
ATOM 1378 N N . SER A 1 182 ? -43.765 28.835 39.698 1.00 78.12 182 SER A N 1
ATOM 1379 C CA . SER A 1 182 ? -43.797 29.676 40.906 1.00 78.12 182 SER A CA 1
ATOM 1380 C C . SER A 1 182 ? -44.220 31.124 40.645 1.00 78.12 182 SER A C 1
ATOM 1382 O O . SER A 1 182 ? -44.642 31.808 41.565 1.00 78.12 182 SER A O 1
ATOM 1384 N N . ARG A 1 183 ? -44.091 31.618 39.406 1.00 74.69 183 ARG A N 1
ATOM 1385 C CA . ARG A 1 183 ? -44.590 32.945 38.998 1.00 74.69 183 ARG A CA 1
ATOM 1386 C C . ARG A 1 183 ? -46.077 32.967 38.628 1.00 74.69 183 ARG A C 1
ATOM 1388 O O . ARG A 1 183 ? -46.611 34.054 38.422 1.00 74.69 183 ARG A O 1
ATOM 1395 N N . ARG A 1 184 ? -46.715 31.805 38.450 1.00 64.19 184 ARG A N 1
ATOM 1396 C CA . ARG A 1 184 ? -48.138 31.675 38.075 1.00 64.19 184 ARG A CA 1
ATOM 1397 C C . ARG A 1 184 ? -49.063 31.374 39.256 1.00 64.19 184 ARG A C 1
ATOM 1399 O O . ARG A 1 184 ? -50.275 31.451 39.075 1.00 64.19 184 ARG A O 1
ATOM 1406 N N . THR A 1 185 ? -48.504 31.028 40.409 1.00 55.62 185 THR A N 1
ATOM 1407 C CA . THR A 1 185 ? -49.184 30.923 41.710 1.00 55.62 185 THR A CA 1
ATOM 1408 C C . THR A 1 185 ? -48.924 32.168 42.531 1.00 55.62 185 THR A C 1
ATOM 1410 O O . THR A 1 185 ? -49.892 32.693 43.114 1.00 55.62 185 THR A O 1
#

Solvent-accessible surface area (backbone atoms only — not comparable to full-atom values): 11043 Å² total; per-residue (Å²): 102,38,58,73,63,42,52,60,44,73,68,50,47,79,73,43,80,48,78,75,53,93,75,57,38,64,87,44,76,54,50,29,35,31,22,51,52,32,40,60,74,77,34,67,99,51,80,54,66,77,34,72,47,60,58,73,88,62,86,86,50,49,71,28,30,24,47,17,30,30,53,77,67,64,81,89,34,87,88,46,80,71,65,67,43,71,35,30,36,53,71,32,35,43,73,46,55,76,45,78,84,89,76,86,83,91,78,82,66,73,97,63,68,60,76,69,48,49,57,58,53,50,58,49,46,48,70,76,42,69,83,57,76,82,66,84,85,70,48,71,65,58,52,52,52,59,67,44,45,63,64,51,53,53,50,51,52,52,49,52,51,51,52,51,52,51,52,53,49,52,54,51,51,51,55,52,52,52,54,55,51,67,72,73,110

Nearest PDB structures (foldseek):
  3ftj-assembly1_A  TM=7.705E-01  e=5.014E-05  Aggregatibacter actinomycetemcomitans
  5f9q-assembly1_A  TM=8.424E-01  e=2.268E-04  Bacillus amyloliquefaciens
  3is6-assembly1_A  TM=6.152E-01  e=2.436E-05  Porphyromonas gingivalis W83
  3is6-assembly1_B  TM=6.053E-01  e=2.001E-05  Porphyromonas gingivalis W83
  5c59-assembly1_A  TM=5.587E-01  e=6.879E-03  Escherichia coli 536

Radius of gyration: 26.28 Å; Cα contacts (8 Å, |Δi|>4): 206; chains: 1; bounding box: 70×52×64 Å

pLDDT: mean 86.2, std 9.29, range [55.62, 98.06]

Foldseek 3Di:
DDAVCRCVLVVKDWPDFDDDDPQLALPDAAEKEKEPQQCVPPPPPHDQAQPWDQADDDPPQDTHGYRTYIYFDDPVAPPDDGDIDMDTHPSHCCNRHVDDDPDDDDGGHDPDDLVVVLVVVLVVCCVVPVPPPPPDRDDVVRVNCVSCVVVVVVVVVVVVVVVVVVVVVVVVVVVVVVVVVVVVD